Protein AF-A0A7Z6ZU66-F1 (afdb_monomer)

Structure (mmCIF, N/CA/C/O backbone):
data_AF-A0A7Z6ZU66-F1
#
_entry.id   AF-A0A7Z6ZU66-F1
#
loop_
_atom_site.group_PDB
_atom_site.id
_atom_site.type_symbol
_atom_site.label_atom_id
_atom_site.label_alt_id
_atom_site.label_comp_id
_atom_site.label_asym_id
_atom_site.label_entity_id
_atom_site.label_seq_id
_atom_site.pdbx_PDB_ins_code
_atom_site.Cartn_x
_atom_site.Cartn_y
_atom_site.Cartn_z
_atom_site.occupancy
_atom_site.B_iso_or_equiv
_atom_site.auth_seq_id
_atom_site.auth_comp_id
_atom_site.auth_asym_id
_atom_site.auth_atom_id
_atom_site.pdbx_PDB_model_num
ATOM 1 N N . MET A 1 1 ? -38.946 14.561 -74.616 1.00 43.84 1 MET A N 1
ATOM 2 C CA . MET A 1 1 ? -37.492 14.347 -74.485 1.00 43.84 1 MET A CA 1
ATOM 3 C C . MET A 1 1 ? -36.864 15.683 -74.131 1.00 43.84 1 MET A C 1
ATOM 5 O O . MET A 1 1 ? -36.693 16.500 -75.020 1.00 43.84 1 MET A O 1
ATOM 9 N N . SER A 1 2 ? -36.610 15.906 -72.841 1.00 35.09 2 SER A N 1
ATOM 10 C CA . SER A 1 2 ? -35.793 17.005 -72.314 1.00 35.09 2 SER A CA 1
ATOM 11 C C . SER A 1 2 ? -35.043 16.465 -71.104 1.00 35.09 2 SER A C 1
ATOM 13 O O . SER A 1 2 ? -35.647 15.827 -70.243 1.00 35.09 2 SER A O 1
ATOM 15 N N . ASN A 1 3 ? -33.728 16.664 -71.112 1.00 38.12 3 ASN A N 1
ATOM 16 C CA . ASN A 1 3 ? -32.820 16.364 -70.015 1.00 38.12 3 ASN A CA 1
ATOM 17 C C . ASN A 1 3 ? -32.975 17.426 -68.930 1.00 38.12 3 ASN A C 1
ATOM 19 O O . AS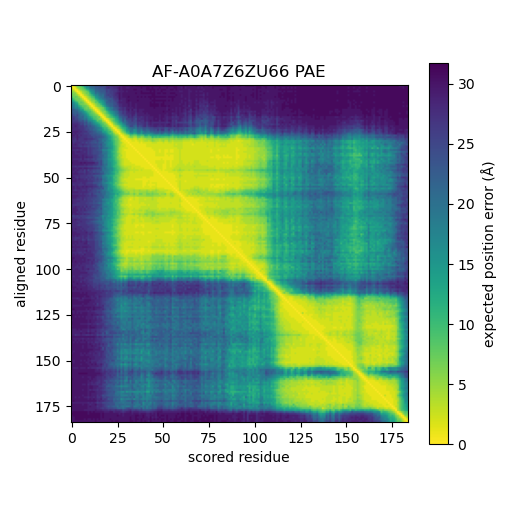N A 1 3 ? -32.735 18.589 -69.229 1.00 38.12 3 ASN A O 1
ATOM 23 N N . ASP A 1 4 ? -33.229 17.008 -67.691 1.00 38.03 4 ASP A N 1
ATOM 24 C CA . ASP A 1 4 ? -32.876 17.789 -66.507 1.00 38.03 4 ASP A CA 1
ATOM 25 C C . ASP A 1 4 ? -32.131 16.887 -65.520 1.00 38.03 4 ASP A C 1
ATOM 27 O O . ASP A 1 4 ? -32.675 15.981 -64.889 1.00 38.03 4 ASP A O 1
ATOM 31 N N . ASN A 1 5 ? -30.825 17.131 -65.461 1.00 41.34 5 ASN A N 1
ATOM 32 C CA . ASN A 1 5 ? -29.863 16.541 -64.545 1.00 41.34 5 ASN A CA 1
ATOM 33 C C . ASN A 1 5 ? -30.061 17.189 -63.164 1.00 41.34 5 ASN A C 1
ATOM 35 O O . ASN A 1 5 ? -29.555 18.285 -62.918 1.00 41.34 5 ASN A O 1
ATOM 39 N N . ILE A 1 6 ? -30.770 16.529 -62.247 1.00 44.75 6 ILE A N 1
ATOM 40 C CA . ILE A 1 6 ? -30.774 16.931 -60.835 1.00 44.75 6 ILE A CA 1
ATOM 41 C C . ILE A 1 6 ? -29.669 16.149 -60.127 1.00 44.75 6 ILE A C 1
ATOM 43 O O . ILE A 1 6 ? -29.807 14.986 -59.761 1.00 44.75 6 ILE A O 1
ATOM 47 N N . ASN A 1 7 ? -28.540 16.832 -59.973 1.00 37.53 7 ASN A N 1
ATOM 48 C CA . ASN A 1 7 ? -27.387 16.431 -59.186 1.00 37.53 7 ASN A CA 1
ATOM 49 C C . ASN A 1 7 ? -27.755 16.421 -57.690 1.00 37.53 7 ASN A C 1
ATOM 51 O O . ASN A 1 7 ? -27.618 17.432 -56.998 1.00 37.53 7 ASN A O 1
ATOM 55 N N . THR A 1 8 ? -28.250 15.296 -57.175 1.00 38.72 8 THR A N 1
ATOM 56 C CA . THR A 1 8 ? -28.386 15.084 -55.728 1.00 38.72 8 THR A CA 1
ATOM 57 C C . THR A 1 8 ? -27.009 14.872 -55.110 1.00 38.72 8 THR A C 1
ATOM 59 O O . THR A 1 8 ? -26.472 13.765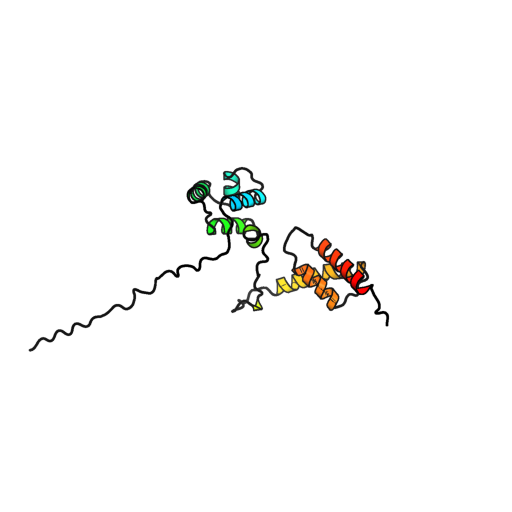 -55.098 1.00 38.72 8 THR A O 1
ATOM 62 N N . LYS A 1 9 ? -26.448 15.958 -54.568 1.00 38.59 9 LYS A N 1
ATOM 63 C CA . LYS A 1 9 ? -25.387 15.938 -53.557 1.00 38.59 9 LYS A CA 1
ATOM 64 C C . LYS A 1 9 ? -25.799 15.011 -52.407 1.00 38.59 9 LYS A C 1
ATOM 66 O O . LYS A 1 9 ? -26.601 15.391 -51.558 1.00 38.59 9 LYS A O 1
ATOM 71 N N . ILE A 1 10 ? -25.221 13.817 -52.351 1.00 39.75 10 ILE A N 1
ATOM 72 C CA . ILE A 1 10 ? -25.149 13.044 -51.111 1.00 39.75 10 ILE A CA 1
ATOM 73 C C . ILE A 1 10 ? -23.933 13.593 -50.364 1.00 39.75 10 ILE A C 1
ATOM 75 O O . ILE A 1 10 ? -22.807 13.141 -50.557 1.00 39.75 10 ILE A O 1
ATOM 79 N N . GLU A 1 11 ? -24.143 14.647 -49.575 1.00 38.22 11 GLU A N 1
ATOM 80 C CA . GLU A 1 11 ? -23.146 15.095 -48.605 1.00 38.22 11 GLU A CA 1
ATOM 81 C C . GLU A 1 11 ? -23.098 14.059 -47.477 1.00 38.22 11 GLU A C 1
ATOM 83 O O . GLU A 1 11 ? -23.974 13.975 -46.620 1.00 38.22 11 GLU A O 1
ATOM 88 N N . SER A 1 12 ? -22.074 13.210 -47.538 1.00 39.94 12 SER A N 1
ATOM 89 C CA . SER A 1 12 ? -21.689 12.252 -46.509 1.00 39.94 12 SER A CA 1
ATOM 90 C C . SER A 1 12 ? -21.403 12.979 -45.190 1.00 39.94 12 SER A C 1
ATOM 92 O O . SER A 1 12 ? -20.330 13.554 -45.000 1.00 39.94 12 SER A O 1
ATOM 94 N N . PHE A 1 13 ? -22.368 12.935 -44.276 1.00 42.88 13 PHE A N 1
ATOM 95 C CA . PHE A 1 13 ? -22.343 13.572 -42.956 1.00 42.88 13 PHE A CA 1
ATOM 96 C C . PHE A 1 13 ? -21.554 12.789 -41.885 1.00 42.88 13 PHE A C 1
ATOM 98 O O . PHE A 1 13 ? -21.824 12.940 -40.699 1.00 42.88 13 PHE A O 1
ATOM 105 N N . ASP A 1 14 ? -20.552 11.985 -42.261 1.00 44.62 14 ASP A N 1
ATOM 106 C CA . ASP A 1 14 ? -19.924 11.014 -41.342 1.00 44.62 14 ASP A CA 1
ATOM 107 C C . ASP A 1 14 ? -18.385 11.039 -41.311 1.00 44.62 14 ASP A C 1
ATOM 109 O O . ASP A 1 14 ? -17.730 10.003 -41.246 1.00 44.62 14 ASP A O 1
ATOM 113 N N . VAL A 1 15 ? -17.763 12.226 -41.309 1.00 48.34 15 VAL A N 1
ATOM 114 C CA . VAL A 1 15 ? -16.289 12.327 -41.138 1.00 48.34 15 VAL A CA 1
ATOM 115 C C . VAL A 1 15 ? -15.850 13.207 -39.955 1.00 48.34 15 VAL A C 1
ATOM 117 O O . VAL A 1 15 ? -14.666 13.283 -39.639 1.00 48.34 15 VAL A O 1
ATOM 120 N N . ILE A 1 16 ? -16.767 13.808 -39.186 1.00 47.75 16 ILE A N 1
ATOM 121 C CA . ILE A 1 16 ? -16.400 14.732 -38.086 1.00 47.75 16 ILE A CA 1
ATOM 122 C C . ILE A 1 16 ? -16.751 14.170 -36.697 1.00 47.75 16 ILE A C 1
ATOM 124 O O . ILE A 1 16 ? -17.314 14.869 -35.858 1.00 47.75 16 ILE A O 1
ATOM 128 N N . ARG A 1 17 ? -16.430 12.899 -36.419 1.00 44.50 17 ARG A N 1
ATOM 129 C CA . ARG A 1 17 ? -16.607 12.321 -35.065 1.00 44.50 17 ARG A CA 1
ATOM 130 C C . ARG A 1 17 ? -15.389 11.640 -34.440 1.00 44.50 17 ARG A C 1
ATOM 132 O O . ARG A 1 17 ? -15.509 11.115 -33.345 1.00 44.50 17 ARG A O 1
ATOM 139 N N . ASN A 1 18 ? -14.201 11.760 -35.034 1.00 45.50 18 ASN A N 1
ATOM 140 C CA . ASN A 1 18 ? -12.942 11.368 -34.383 1.00 45.50 18 ASN A CA 1
ATOM 141 C C . ASN A 1 18 ? -12.009 12.569 -34.179 1.00 45.50 18 ASN A C 1
ATOM 143 O O . ASN A 1 18 ? -10.848 12.558 -34.579 1.00 45.50 18 ASN A O 1
ATOM 147 N N . LYS A 1 19 ? -12.508 13.627 -33.530 1.00 42.22 19 LYS A N 1
ATOM 148 C CA . LYS A 1 19 ? -11.602 14.533 -32.818 1.00 42.22 19 LYS A CA 1
ATOM 149 C C . LYS A 1 19 ? -11.323 13.886 -31.472 1.00 42.22 19 LYS A C 1
ATOM 151 O O . LYS A 1 19 ? -12.210 13.815 -30.628 1.00 42.22 19 LYS A O 1
ATOM 156 N N . SER A 1 20 ? -10.102 13.385 -31.303 1.00 47.19 20 SER A N 1
ATOM 157 C CA . SER A 1 20 ? -9.583 13.025 -29.991 1.00 47.19 20 SER A CA 1
ATOM 158 C C . SER A 1 20 ? -9.860 14.193 -29.051 1.00 47.19 20 SER A C 1
ATOM 160 O O . SER A 1 20 ? -9.459 15.327 -29.320 1.00 47.19 20 SER A O 1
ATOM 162 N N . HIS A 1 21 ? -10.602 13.935 -27.974 1.00 47.75 21 HIS A N 1
ATOM 163 C CA . HIS A 1 21 ? -10.707 14.890 -26.886 1.00 47.75 21 HIS A CA 1
ATOM 164 C C . HIS A 1 21 ? -9.274 15.209 -26.469 1.00 47.75 21 HIS A C 1
ATOM 166 O O . HIS A 1 21 ? -8.556 14.334 -25.984 1.00 47.75 21 HIS A O 1
ATOM 172 N N . THR A 1 22 ? -8.826 16.435 -26.741 1.00 44.81 22 THR A N 1
ATOM 173 C CA . THR A 1 22 ? -7.582 16.971 -26.199 1.00 44.81 22 THR A CA 1
ATOM 174 C C . THR A 1 22 ? -7.693 16.821 -24.696 1.00 44.81 22 THR A C 1
ATOM 176 O O . THR A 1 22 ? -8.468 17.537 -24.062 1.00 44.81 22 THR A O 1
ATOM 179 N N . GLY A 1 23 ? -7.008 15.802 -24.173 1.00 42.44 23 GLY A N 1
ATOM 180 C CA . GLY A 1 23 ? -7.095 15.404 -22.783 1.00 42.44 23 GLY A CA 1
ATOM 181 C C . GLY A 1 23 ? -6.886 16.626 -21.912 1.00 42.44 23 GLY A C 1
ATOM 182 O O . GLY A 1 23 ? -5.912 17.364 -22.085 1.00 42.44 23 GLY A O 1
ATOM 183 N N . MET A 1 24 ? -7.831 16.853 -21.005 1.00 42.12 24 MET A N 1
ATOM 184 C CA . MET A 1 24 ? -7.651 17.773 -19.896 1.00 42.12 24 MET A CA 1
ATOM 185 C C . MET A 1 24 ? -6.287 17.434 -19.290 1.00 42.12 24 MET A C 1
ATOM 187 O O . MET A 1 24 ? -6.078 16.299 -18.858 1.00 42.12 24 MET A O 1
ATOM 191 N N . LYS A 1 25 ? -5.318 18.357 -19.366 1.00 43.03 25 LYS A N 1
ATOM 192 C CA . LYS A 1 25 ? -4.000 18.147 -18.761 1.00 43.03 25 LYS A CA 1
ATOM 193 C C . LYS A 1 25 ? -4.243 17.998 -17.267 1.00 43.03 25 LYS A C 1
ATOM 195 O O . LYS A 1 25 ? -4.485 18.987 -16.579 1.00 43.03 25 LYS A O 1
ATOM 200 N N . SER A 1 26 ? -4.264 16.757 -16.797 1.00 50.84 26 SER A N 1
ATOM 201 C CA . SER A 1 26 ? -4.293 16.456 -15.377 1.00 50.84 26 SER A CA 1
ATOM 202 C C . SER A 1 26 ? -3.122 17.201 -14.738 1.00 50.84 26 SER A C 1
ATOM 204 O O . SER A 1 26 ? -1.980 17.012 -15.149 1.00 50.84 26 SER A O 1
ATOM 206 N N . LYS A 1 27 ? -3.404 18.083 -13.774 1.00 56.81 27 LYS A N 1
ATOM 207 C CA . LYS A 1 27 ? -2.383 18.747 -12.944 1.00 56.81 27 LYS A CA 1
ATOM 208 C C . LYS A 1 27 ? -1.773 17.797 -11.905 1.00 56.81 27 LYS A C 1
ATOM 210 O O . LYS A 1 27 ? -1.038 18.247 -11.035 1.00 56.81 27 LYS A O 1
ATOM 215 N N . VAL A 1 28 ? -2.106 16.508 -11.952 1.00 66.31 28 VAL A N 1
ATOM 216 C CA . VAL A 1 28 ? -1.493 15.516 -11.074 1.00 66.31 28 VAL A CA 1
ATOM 217 C C . VAL A 1 28 ? -0.062 15.300 -11.553 1.00 66.31 28 VAL A C 1
ATOM 219 O O . VAL A 1 28 ? 0.162 14.730 -12.621 1.00 66.31 28 VAL A O 1
ATOM 222 N N . GLU A 1 29 ? 0.894 15.793 -10.772 1.00 76.38 29 GLU A N 1
ATOM 223 C CA . GLU A 1 29 ? 2.314 15.513 -10.963 1.00 76.38 29 GLU A CA 1
ATOM 224 C C . GLU A 1 29 ? 2.552 14.027 -10.693 1.00 76.38 29 GLU A C 1
ATOM 226 O O . GLU A 1 29 ? 2.551 13.565 -9.553 1.00 76.38 29 GLU A O 1
ATOM 231 N N . LEU A 1 30 ? 2.680 13.257 -11.771 1.00 83.88 30 LEU A N 1
ATOM 232 C CA . LEU A 1 30 ? 3.088 11.863 -11.690 1.00 83.88 30 LEU A CA 1
ATOM 233 C C . LEU A 1 30 ? 4.608 11.788 -11.484 1.00 83.88 30 LEU A C 1
ATOM 235 O O . LEU A 1 30 ? 5.327 12.652 -11.990 1.00 83.88 30 LEU A O 1
ATOM 239 N N . PRO A 1 31 ? 5.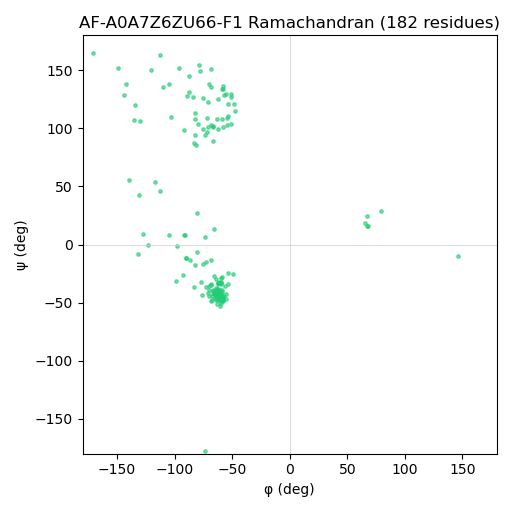110 10.750 -10.788 1.00 88.75 31 PRO A N 1
ATOM 240 C CA . PRO A 1 31 ? 6.540 10.540 -10.636 1.00 88.75 31 PRO A CA 1
ATOM 241 C C . PRO A 1 31 ? 7.201 10.410 -12.009 1.00 88.75 31 PRO A C 1
ATOM 243 O O . PRO A 1 31 ? 6.691 9.722 -12.906 1.00 88.75 31 PRO A O 1
ATOM 246 N N . ASP A 1 32 ? 8.345 11.069 -12.153 1.00 90.62 32 ASP A N 1
ATOM 247 C CA . ASP A 1 32 ? 9.181 10.960 -13.338 1.00 90.62 32 ASP A CA 1
ATOM 248 C C . ASP A 1 32 ? 9.918 9.608 -13.379 1.00 90.62 32 ASP A C 1
ATOM 250 O O . ASP A 1 32 ? 9.724 8.721 -12.541 1.00 90.62 32 ASP A O 1
ATOM 254 N N . LEU A 1 33 ? 10.752 9.413 -14.403 1.00 92.31 33 LEU A N 1
ATOM 255 C CA . LEU A 1 33 ? 11.504 8.171 -14.564 1.00 92.31 33 LEU A CA 1
ATOM 256 C C . LEU A 1 33 ? 12.446 7.892 -13.387 1.00 92.31 33 LEU A C 1
ATOM 258 O O . LEU A 1 33 ? 12.606 6.729 -13.013 1.00 92.31 33 LEU A O 1
ATOM 262 N N . GLU A 1 34 ? 13.103 8.917 -12.851 1.00 92.44 34 GLU A N 1
ATOM 263 C CA . GLU A 1 34 ? 14.075 8.748 -11.776 1.00 92.44 34 GLU A CA 1
ATOM 264 C C . GLU A 1 34 ? 13.370 8.310 -10.497 1.00 92.44 34 GLU A C 1
ATOM 266 O O . GLU A 1 34 ? 13.727 7.276 -9.926 1.00 92.44 34 GLU A O 1
ATOM 271 N N . GLU A 1 35 ? 12.294 9.006 -10.138 1.00 92.75 35 GLU A N 1
ATOM 272 C CA . GLU A 1 35 ? 11.473 8.698 -8.974 1.00 92.75 35 GLU A CA 1
ATOM 273 C C . GLU A 1 35 ? 10.815 7.317 -9.098 1.00 92.75 35 GLU A C 1
ATOM 275 O O . GLU A 1 35 ? 10.842 6.517 -8.159 1.00 92.75 35 GLU A O 1
ATOM 280 N N . CYS A 1 36 ? 10.291 6.972 -10.281 1.00 94.69 36 CYS A N 1
ATOM 281 C CA . CYS A 1 36 ? 9.755 5.634 -10.533 1.00 94.69 36 CYS A CA 1
ATOM 282 C C . CYS A 1 36 ? 10.820 4.557 -10.304 1.00 94.69 36 CYS A C 1
ATOM 284 O O . CYS A 1 36 ? 10.565 3.564 -9.624 1.00 94.69 36 CYS A O 1
ATOM 286 N N . MET A 1 37 ? 12.024 4.732 -10.853 1.00 94.75 37 MET A N 1
ATOM 287 C CA . MET A 1 37 ? 13.093 3.745 -10.700 1.00 94.75 37 MET A CA 1
ATOM 288 C C . MET A 1 37 ? 13.618 3.671 -9.269 1.00 94.75 37 MET A C 1
ATOM 290 O O . MET A 1 37 ? 13.965 2.579 -8.820 1.00 94.75 37 MET A O 1
ATOM 294 N N . TYR A 1 38 ? 13.669 4.793 -8.553 1.00 94.88 38 TYR A N 1
ATOM 295 C CA . TYR A 1 38 ? 14.015 4.824 -7.138 1.00 94.88 38 TYR A CA 1
ATOM 296 C C . TYR A 1 38 ? 13.022 3.993 -6.315 1.00 94.88 38 TYR A C 1
ATOM 298 O O . TYR A 1 38 ? 13.429 3.044 -5.641 1.00 94.88 38 TYR A O 1
ATOM 306 N N . ARG A 1 39 ? 11.717 4.259 -6.455 1.00 94.94 39 ARG A N 1
ATOM 307 C CA . ARG A 1 39 ? 10.655 3.503 -5.766 1.00 94.94 39 ARG A CA 1
ATOM 308 C C . ARG A 1 39 ? 10.681 2.019 -6.124 1.00 94.94 39 ARG A C 1
ATOM 310 O O . ARG A 1 39 ? 10.571 1.172 -5.243 1.00 94.94 39 ARG A O 1
ATOM 317 N N . LEU A 1 40 ? 10.883 1.686 -7.399 1.00 95.44 40 LEU A N 1
ATOM 318 C CA . LEU A 1 40 ? 10.978 0.294 -7.843 1.00 95.44 40 LEU A CA 1
ATOM 319 C C . LEU A 1 40 ? 12.161 -0.448 -7.210 1.00 95.44 40 LEU A C 1
ATOM 321 O O . LEU A 1 40 ? 12.001 -1.606 -6.842 1.00 95.44 40 LEU A O 1
ATOM 325 N N . ARG A 1 41 ? 13.320 0.202 -7.040 1.00 96.00 41 ARG A N 1
ATOM 326 C CA . ARG A 1 41 ? 14.474 -0.399 -6.346 1.00 96.00 41 ARG A CA 1
ATOM 327 C C . ARG A 1 41 ? 14.179 -0.683 -4.878 1.00 96.00 41 ARG A C 1
ATOM 329 O O . ARG A 1 41 ? 14.586 -1.729 -4.383 1.00 96.00 41 ARG A O 1
ATOM 336 N N . LEU A 1 42 ? 13.478 0.230 -4.200 1.00 94.44 42 LEU A N 1
ATOM 337 C CA . LEU A 1 42 ? 13.062 0.030 -2.809 1.00 94.44 42 LEU A CA 1
ATOM 338 C C . LEU A 1 42 ? 12.126 -1.173 -2.677 1.00 94.44 42 LEU A C 1
ATOM 340 O O . LEU A 1 42 ? 12.311 -1.996 -1.789 1.00 94.44 42 LEU A O 1
ATOM 344 N N . LEU A 1 43 ? 11.154 -1.290 -3.584 1.00 94.75 43 LEU A N 1
ATOM 345 C CA . LEU A 1 43 ? 10.175 -2.376 -3.568 1.00 94.75 43 LEU A CA 1
ATOM 346 C C . LEU A 1 43 ? 10.779 -3.729 -3.943 1.00 94.75 43 LEU A C 1
ATOM 348 O O . LEU A 1 43 ? 10.452 -4.739 -3.328 1.00 94.75 43 LEU A O 1
ATOM 352 N N . SER A 1 44 ? 11.650 -3.758 -4.950 1.00 94.38 44 SER A N 1
ATOM 353 C CA . SER A 1 44 ? 12.248 -5.005 -5.423 1.00 94.38 44 SER A CA 1
ATOM 354 C C . SER A 1 44 ? 13.444 -5.455 -4.581 1.00 94.38 44 SER A C 1
ATOM 356 O O . SER A 1 44 ? 13.877 -6.593 -4.720 1.00 94.38 44 SER A O 1
ATOM 358 N N . GLY A 1 45 ? 14.036 -4.562 -3.778 1.00 95.19 45 GLY A N 1
ATOM 359 C CA . GLY A 1 45 ? 15.302 -4.804 -3.075 1.00 95.19 45 GLY A CA 1
ATOM 360 C C . GLY A 1 45 ? 16.516 -4.931 -4.006 1.00 95.19 45 GLY A C 1
ATOM 361 O O . GLY A 1 45 ? 17.562 -5.427 -3.598 1.00 95.19 45 GLY A O 1
ATOM 362 N N . GLU A 1 46 ? 16.398 -4.502 -5.268 1.00 95.62 46 GLU A N 1
ATOM 363 C CA . GLU A 1 46 ? 17.435 -4.698 -6.287 1.00 95.62 46 GLU A CA 1
ATOM 364 C C . GLU A 1 46 ? 18.189 -3.402 -6.573 1.00 95.62 46 GLU A C 1
ATOM 366 O O . GLU A 1 46 ? 17.602 -2.340 -6.772 1.00 95.62 46 GLU A O 1
ATOM 371 N N . HIS A 1 47 ? 19.510 -3.494 -6.708 1.00 91.81 47 HIS A N 1
ATOM 372 C CA . HIS A 1 47 ? 20.344 -2.340 -7.060 1.00 91.81 47 HIS A CA 1
ATOM 373 C C . HIS A 1 47 ? 20.585 -2.213 -8.569 1.00 91.81 47 HIS A C 1
ATOM 375 O O . HIS A 1 47 ? 20.822 -1.116 -9.086 1.00 91.81 47 HIS A O 1
ATOM 381 N N . LYS A 1 48 ? 20.533 -3.334 -9.301 1.00 94.31 48 LYS A N 1
ATOM 382 C CA . LYS A 1 48 ? 20.789 -3.369 -10.745 1.00 94.31 48 LYS A CA 1
ATOM 383 C C . LYS A 1 48 ? 19.497 -3.136 -11.516 1.00 94.31 48 LYS A C 1
ATOM 385 O O . LYS A 1 48 ? 18.532 -3.873 -11.353 1.00 94.31 48 LYS A O 1
ATOM 390 N N . ILE A 1 49 ? 19.511 -2.176 -12.443 1.00 92.44 49 ILE A N 1
ATOM 391 C CA . ILE A 1 49 ? 18.337 -1.835 -13.267 1.00 92.44 49 ILE A CA 1
ATOM 392 C C . ILE A 1 49 ? 17.795 -3.058 -14.011 1.00 92.44 49 ILE A C 1
ATOM 394 O O . ILE A 1 49 ? 16.591 -3.271 -14.044 1.00 92.44 49 ILE A O 1
ATOM 398 N N . SER A 1 50 ? 18.664 -3.896 -14.578 1.00 92.69 50 SER A N 1
ATOM 399 C CA . SER A 1 50 ? 18.240 -5.113 -15.280 1.00 92.69 50 SER A CA 1
ATOM 400 C C . SER A 1 50 ? 17.469 -6.084 -14.382 1.00 92.69 50 SER A C 1
ATOM 402 O O . SER A 1 50 ? 16.564 -6.761 -14.865 1.00 92.69 50 SER A O 1
ATOM 404 N N . HIS A 1 51 ? 17.804 -6.143 -13.093 1.00 94.81 51 HIS A N 1
ATOM 405 C CA . HIS A 1 51 ? 17.100 -6.970 -12.120 1.00 94.81 51 HIS A CA 1
ATOM 406 C C . HIS A 1 51 ? 15.770 -6.336 -11.720 1.00 94.81 51 HIS A C 1
ATOM 408 O O . HIS A 1 51 ? 14.761 -7.029 -11.740 1.00 94.81 51 HIS A O 1
ATOM 414 N N . VAL A 1 52 ? 15.740 -5.019 -11.479 1.00 95.31 52 VAL A N 1
ATOM 415 C CA . VAL A 1 52 ? 14.496 -4.267 -11.229 1.00 95.31 52 VAL A CA 1
ATOM 416 C C . VAL A 1 52 ? 13.499 -4.472 -12.372 1.00 95.31 52 VAL A C 1
ATOM 418 O O . VAL A 1 52 ? 12.340 -4.798 -12.142 1.00 95.31 52 VAL A O 1
ATOM 421 N N . MET A 1 53 ? 13.959 -4.349 -13.620 1.00 94.56 53 MET A N 1
ATOM 422 C CA . MET A 1 53 ? 13.120 -4.564 -14.802 1.00 94.56 53 MET A CA 1
ATOM 423 C C . MET A 1 53 ? 12.627 -6.012 -14.887 1.00 94.56 53 MET A C 1
ATOM 425 O O . MET A 1 53 ? 11.455 -6.244 -15.164 1.00 94.56 53 MET A O 1
ATOM 429 N N . ARG A 1 54 ? 13.484 -6.997 -14.589 1.00 94.19 54 ARG A N 1
ATOM 430 C CA . ARG A 1 54 ? 13.083 -8.411 -14.550 1.00 94.19 54 ARG A CA 1
ATOM 431 C C . ARG A 1 54 ? 12.040 -8.682 -13.466 1.00 94.19 54 ARG A C 1
ATOM 433 O O . ARG A 1 54 ? 11.070 -9.374 -13.750 1.00 94.19 54 ARG A O 1
ATOM 440 N N . TRP A 1 55 ? 12.226 -8.132 -12.270 1.00 95.19 55 TRP A N 1
ATOM 441 C CA . TRP A 1 55 ? 11.284 -8.228 -11.153 1.00 95.19 55 TRP A CA 1
ATOM 442 C C . TRP A 1 55 ? 9.928 -7.598 -11.500 1.00 95.19 55 TRP A C 1
ATOM 444 O O . TRP A 1 55 ? 8.878 -8.194 -11.272 1.00 95.19 55 TRP A O 1
ATOM 454 N N . LEU A 1 56 ? 9.948 -6.443 -12.170 1.00 94.38 56 LEU A N 1
ATOM 455 C CA . LEU A 1 56 ? 8.745 -5.798 -12.701 1.00 94.38 56 LEU A CA 1
ATOM 456 C C . LEU A 1 56 ? 8.115 -6.594 -13.866 1.00 94.38 56 LEU A C 1
ATOM 458 O O . LEU A 1 56 ? 6.976 -6.348 -14.255 1.00 94.38 56 LEU A O 1
ATOM 462 N N . GLY A 1 57 ? 8.835 -7.572 -14.423 1.00 92.56 57 GLY A N 1
ATOM 463 C CA . GLY A 1 57 ? 8.372 -8.418 -15.517 1.00 92.56 57 GLY A CA 1
ATOM 464 C C . GLY A 1 57 ? 8.456 -7.756 -16.890 1.00 92.56 57 GLY A C 1
ATOM 465 O O . GLY A 1 57 ? 7.659 -8.078 -17.769 1.00 92.56 57 GLY A O 1
ATOM 466 N N . VAL A 1 58 ? 9.406 -6.837 -17.073 1.00 89.81 58 VAL A N 1
ATOM 467 C CA . VAL A 1 58 ? 9.634 -6.089 -18.313 1.00 89.81 58 VAL A CA 1
ATOM 468 C C . VAL A 1 58 ? 11.039 -6.326 -18.860 1.00 89.81 58 VAL A C 1
ATOM 470 O O . VAL A 1 58 ? 11.999 -6.579 -18.130 1.00 89.81 58 VAL A O 1
ATOM 473 N N . SER A 1 59 ? 11.184 -6.246 -20.182 1.00 85.75 59 SER A N 1
ATOM 474 C CA . SER A 1 59 ? 12.481 -6.455 -20.825 1.00 85.75 59 SER A CA 1
ATOM 475 C C . SER A 1 59 ? 13.464 -5.323 -20.501 1.00 85.75 59 SER A C 1
ATOM 477 O O . SER A 1 59 ? 13.088 -4.156 -20.368 1.00 85.75 59 SER A O 1
ATOM 479 N N . ALA A 1 60 ? 14.763 -5.631 -20.484 1.00 76.50 60 ALA A N 1
ATOM 480 C CA . ALA A 1 60 ? 15.805 -4.612 -20.324 1.00 76.50 60 ALA A CA 1
ATOM 481 C C . ALA A 1 60 ? 15.780 -3.551 -21.448 1.00 76.50 60 ALA A C 1
ATOM 483 O O . ALA A 1 60 ? 16.108 -2.388 -21.217 1.00 76.50 60 ALA A O 1
ATOM 484 N N . THR A 1 61 ? 15.327 -3.921 -22.653 1.00 85.19 61 THR A N 1
ATOM 485 C CA . THR A 1 61 ? 15.155 -2.990 -23.781 1.00 85.19 61 THR A CA 1
ATOM 486 C C . THR A 1 61 ? 14.068 -1.943 -23.522 1.00 85.19 61 THR A C 1
ATOM 488 O O . THR A 1 61 ? 14.161 -0.821 -24.020 1.00 85.19 61 THR A O 1
ATOM 491 N N . THR A 1 62 ? 13.074 -2.261 -22.688 1.00 88.44 62 THR A N 1
ATOM 492 C CA . THR A 1 62 ? 12.017 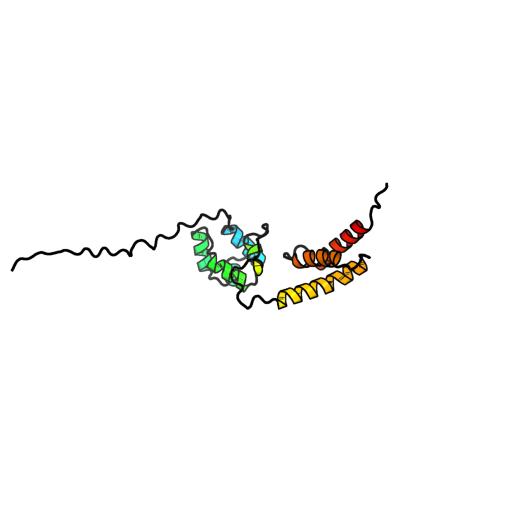-1.323 -22.285 1.00 88.44 62 THR A CA 1
ATOM 493 C C . THR A 1 62 ? 12.592 -0.153 -21.487 1.00 88.44 62 THR A C 1
ATOM 495 O O . THR A 1 62 ? 12.238 0.995 -21.748 1.00 88.44 62 THR A O 1
ATOM 498 N N . TYR A 1 63 ? 13.560 -0.410 -20.601 1.00 91.00 63 TYR A N 1
ATOM 499 C CA . TYR A 1 63 ? 14.221 0.651 -19.837 1.00 91.00 63 TYR A CA 1
ATOM 500 C C . TYR A 1 63 ? 14.984 1.629 -20.733 1.00 91.00 63 TYR A C 1
ATOM 502 O O . TYR A 1 63 ? 14.882 2.841 -20.553 1.00 91.00 63 TYR A O 1
ATOM 510 N N . ALA A 1 64 ? 15.719 1.123 -21.729 1.00 90.06 64 ALA A N 1
ATOM 511 C CA . ALA A 1 64 ? 16.435 1.978 -22.675 1.00 90.06 64 ALA A CA 1
ATOM 512 C C . ALA A 1 64 ? 15.472 2.924 -23.416 1.00 90.06 64 ALA A C 1
ATOM 514 O O . ALA A 1 64 ? 15.769 4.107 -23.595 1.00 90.06 64 ALA A O 1
ATOM 515 N N . ASN A 1 65 ? 14.285 2.426 -23.777 1.00 91.44 65 ASN A N 1
ATOM 516 C CA . ASN A 1 65 ? 13.230 3.235 -24.379 1.00 91.44 65 ASN A CA 1
ATOM 517 C C . ASN A 1 65 ? 12.670 4.293 -23.420 1.00 91.44 65 ASN A C 1
ATOM 519 O O . ASN A 1 65 ? 12.475 5.431 -23.847 1.00 91.44 65 ASN A O 1
ATOM 523 N N . TRP A 1 66 ? 12.437 3.948 -22.150 1.00 93.50 66 TRP A N 1
ATOM 524 C CA . TRP A 1 66 ? 11.981 4.904 -21.134 1.00 93.50 66 TRP A CA 1
ATOM 525 C C . TRP A 1 66 ? 13.010 6.006 -20.904 1.00 93.50 66 TRP A C 1
ATOM 527 O O . TRP A 1 66 ? 12.682 7.187 -20.987 1.00 93.50 66 TRP A O 1
ATOM 537 N N . LYS A 1 67 ? 14.281 5.627 -20.732 1.00 92.38 67 LYS A N 1
ATOM 538 C CA . LYS A 1 67 ? 15.396 6.561 -20.552 1.00 92.38 67 LYS A CA 1
ATOM 539 C C . LYS A 1 67 ? 15.535 7.521 -21.728 1.00 92.38 67 LYS A C 1
ATOM 541 O O . LYS A 1 67 ? 15.651 8.721 -21.519 1.00 92.38 67 LYS A O 1
ATOM 546 N N . ARG A 1 68 ? 15.465 7.015 -22.963 1.00 91.31 68 ARG A N 1
ATOM 547 C CA . ARG A 1 68 ? 15.538 7.847 -24.175 1.00 91.31 68 ARG A CA 1
ATOM 548 C C . ARG A 1 68 ? 14.385 8.852 -24.273 1.00 91.31 68 ARG A C 1
ATOM 550 O O . ARG A 1 68 ? 14.567 9.923 -24.838 1.00 91.31 68 ARG A O 1
ATOM 557 N N . ARG A 1 69 ? 13.194 8.494 -23.786 1.00 88.19 69 ARG A N 1
ATOM 558 C CA . ARG A 1 69 ? 11.996 9.351 -23.825 1.00 88.19 69 ARG A CA 1
ATOM 559 C C . ARG A 1 69 ? 11.850 10.249 -22.593 1.00 88.19 69 ARG A C 1
ATOM 561 O O . ARG A 1 69 ? 10.990 11.120 -22.611 1.00 88.19 69 ARG A O 1
ATOM 568 N N . GLY A 1 70 ? 12.636 10.014 -21.541 1.00 86.94 70 GLY A N 1
ATOM 569 C CA . GLY A 1 70 ? 12.506 10.701 -20.255 1.00 86.94 70 GLY A CA 1
ATOM 570 C C . GLY A 1 70 ? 11.193 10.407 -19.522 1.00 86.94 70 GLY A C 1
ATOM 571 O O . GLY A 1 70 ? 10.796 11.186 -18.668 1.00 86.94 70 GLY A O 1
ATOM 572 N N . ASN A 1 71 ? 10.490 9.323 -19.870 1.00 87.88 71 ASN A N 1
ATOM 573 C CA . ASN A 1 71 ? 9.193 8.986 -19.282 1.00 87.88 71 ASN A CA 1
ATOM 574 C C . ASN A 1 71 ? 8.977 7.465 -19.242 1.00 87.88 71 ASN A C 1
ATOM 576 O O . ASN A 1 71 ? 9.486 6.725 -20.090 1.00 87.88 71 ASN A O 1
ATOM 580 N N . VAL A 1 72 ? 8.193 7.013 -18.268 1.00 89.56 72 VAL A N 1
ATOM 581 C CA . VAL A 1 72 ? 7.786 5.627 -18.058 1.00 89.56 72 VAL A CA 1
ATOM 582 C C . VAL A 1 72 ? 6.519 5.319 -18.855 1.00 89.56 72 VAL A C 1
ATOM 584 O O . VAL A 1 72 ? 5.629 6.151 -19.012 1.00 89.56 72 VAL A O 1
ATOM 587 N N . ASN A 1 73 ? 6.410 4.089 -19.357 1.00 90.75 73 ASN A N 1
ATOM 588 C CA . ASN A 1 73 ? 5.126 3.583 -19.832 1.00 90.75 73 ASN A CA 1
ATOM 589 C C . ASN A 1 73 ? 4.292 3.122 -18.627 1.00 90.75 73 ASN A C 1
ATOM 591 O O . ASN A 1 73 ? 4.541 2.042 -18.085 1.00 90.75 73 ASN A O 1
ATOM 595 N N . TYR A 1 74 ? 3.306 3.928 -18.228 1.00 90.62 74 TYR A N 1
ATOM 596 C CA . TYR A 1 74 ? 2.465 3.628 -17.069 1.00 90.62 74 TYR A CA 1
ATOM 597 C C . TYR A 1 74 ? 1.673 2.327 -17.206 1.00 90.62 74 TYR A C 1
ATOM 599 O O . TYR A 1 74 ? 1.505 1.653 -16.201 1.00 90.62 74 TYR A O 1
ATOM 607 N N . SER A 1 75 ? 1.253 1.915 -18.407 1.00 90.38 75 SER A N 1
ATOM 608 C CA . SER A 1 75 ? 0.547 0.636 -18.577 1.00 90.38 75 SER A CA 1
ATOM 609 C C . SER A 1 75 ? 1.415 -0.532 -18.117 1.00 90.38 75 SER A C 1
ATOM 611 O O . SER A 1 75 ? 1.010 -1.322 -17.271 1.00 90.38 75 SER A O 1
ATOM 613 N N . THR A 1 76 ? 2.657 -0.587 -18.601 1.00 91.38 76 THR A N 1
ATOM 614 C CA . THR A 1 76 ? 3.577 -1.675 -18.254 1.00 91.38 76 THR A CA 1
ATOM 615 C C . THR A 1 76 ? 4.034 -1.60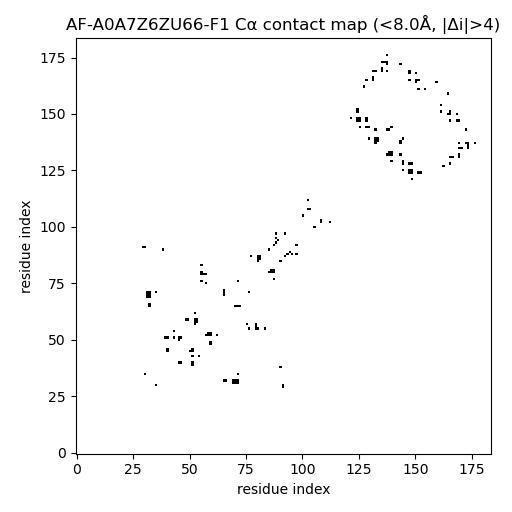3 -16.796 1.00 91.38 76 THR A C 1
ATOM 617 O O . THR A 1 76 ? 4.213 -2.631 -16.148 1.00 91.38 76 THR A O 1
ATOM 620 N N . LEU A 1 77 ? 4.214 -0.390 -16.264 1.00 94.19 77 LEU A N 1
ATOM 621 C CA . LEU A 1 77 ? 4.536 -0.183 -14.854 1.00 94.19 77 LEU A CA 1
ATOM 622 C C . LEU A 1 77 ? 3.399 -0.669 -13.944 1.00 94.19 77 LEU A C 1
ATOM 624 O O . LEU A 1 77 ? 3.648 -1.452 -13.035 1.00 94.19 77 LEU A O 1
ATOM 628 N N . VAL A 1 78 ? 2.162 -0.240 -14.204 1.00 94.56 78 VAL A N 1
ATOM 629 C CA . VAL A 1 78 ? 0.981 -0.609 -13.412 1.00 94.56 78 VAL A CA 1
ATOM 630 C C . VAL A 1 78 ? 0.756 -2.118 -13.440 1.00 94.56 78 VAL A C 1
ATOM 632 O O . VAL A 1 78 ? 0.562 -2.715 -12.386 1.00 94.56 78 VAL A O 1
ATOM 635 N N . GLU A 1 79 ? 0.855 -2.759 -14.606 1.00 94.12 79 GLU A N 1
ATOM 636 C CA . GLU A 1 79 ? 0.759 -4.221 -14.712 1.00 94.12 79 GLU A CA 1
ATOM 637 C C . GLU A 1 79 ? 1.802 -4.938 -13.844 1.00 94.12 79 GLU A C 1
ATOM 639 O O . GLU A 1 79 ? 1.479 -5.904 -13.148 1.00 94.12 79 GLU A O 1
ATOM 644 N N . GLY A 1 80 ? 3.050 -4.461 -13.860 1.00 94.31 80 GLY A N 1
ATOM 645 C CA . GLY A 1 80 ? 4.123 -5.024 -13.046 1.00 94.31 80 GLY A CA 1
ATOM 646 C C . GLY A 1 80 ? 3.911 -4.811 -11.544 1.00 94.31 80 GLY A C 1
ATOM 647 O O . GLY A 1 80 ? 4.155 -5.726 -10.758 1.00 94.31 80 GLY A O 1
ATOM 648 N N . LEU A 1 81 ? 3.413 -3.641 -11.134 1.00 95.62 81 LEU A N 1
ATOM 649 C CA . LEU A 1 81 ? 3.084 -3.345 -9.735 1.00 95.62 81 LEU A CA 1
ATOM 650 C C . LEU A 1 81 ? 1.955 -4.244 -9.224 1.00 95.62 81 LEU A C 1
ATOM 652 O O . LEU A 1 81 ? 2.100 -4.868 -8.174 1.00 95.62 81 LEU A O 1
ATOM 656 N N . LEU A 1 82 ? 0.871 -4.376 -9.995 1.00 94.19 82 LEU A N 1
ATOM 657 C CA . LEU A 1 82 ? -0.266 -5.227 -9.640 1.00 94.19 82 LEU A CA 1
ATOM 658 C C . LEU A 1 82 ? 0.135 -6.702 -9.544 1.00 94.19 82 LEU A C 1
ATOM 660 O O . LEU A 1 82 ? -0.282 -7.389 -8.615 1.00 94.19 82 LEU A O 1
ATOM 664 N N . ARG A 1 83 ? 0.997 -7.184 -10.450 1.00 92.44 83 ARG A N 1
ATOM 665 C CA . ARG A 1 83 ? 1.529 -8.556 -10.400 1.00 92.44 83 ARG A CA 1
ATOM 666 C C . ARG A 1 83 ? 2.302 -8.842 -9.112 1.00 92.44 83 ARG A C 1
ATOM 668 O O . ARG A 1 83 ? 2.267 -9.965 -8.624 1.00 92.44 83 ARG A O 1
ATOM 675 N N . ASN A 1 84 ? 2.983 -7.834 -8.575 1.00 92.31 84 ASN A N 1
ATOM 676 C CA . ASN A 1 84 ? 3.743 -7.923 -7.330 1.00 92.31 84 ASN A CA 1
ATOM 677 C C . ASN A 1 84 ? 2.917 -7.519 -6.091 1.00 92.31 84 ASN A C 1
ATOM 679 O O . ASN A 1 84 ? 3.476 -7.387 -5.007 1.00 92.31 84 ASN A O 1
ATOM 683 N N . GLY A 1 85 ? 1.601 -7.306 -6.233 1.00 89.88 85 GLY A N 1
ATOM 684 C CA . GLY A 1 85 ? 0.722 -6.938 -5.120 1.00 89.88 85 GLY A CA 1
ATOM 685 C C . GLY A 1 85 ? 1.001 -5.552 -4.532 1.00 89.88 85 GLY A C 1
ATOM 686 O O . GLY A 1 85 ? 0.695 -5.308 -3.367 1.00 89.88 85 GLY A O 1
ATOM 687 N N . ILE A 1 86 ? 1.596 -4.643 -5.308 1.00 92.94 86 ILE A N 1
ATOM 688 C CA . ILE A 1 86 ? 1.949 -3.303 -4.836 1.00 92.94 86 ILE A CA 1
ATOM 689 C C . ILE A 1 86 ? 0.774 -2.341 -5.015 1.00 92.94 86 ILE A C 1
ATOM 691 O O . ILE A 1 86 ? 0.201 -2.223 -6.099 1.00 92.94 86 ILE A O 1
ATOM 695 N N . SER A 1 87 ? 0.459 -1.602 -3.949 1.00 88.81 87 SER A N 1
ATOM 696 C CA . SER A 1 87 ? -0.538 -0.531 -3.973 1.00 88.81 87 SER A CA 1
ATOM 697 C C . SER A 1 87 ? -0.129 0.594 -4.929 1.00 88.81 87 SER A C 1
ATOM 699 O O . SER A 1 87 ? 0.948 1.183 -4.797 1.00 88.81 87 SER A O 1
ATOM 701 N N . LEU A 1 88 ? -1.016 0.921 -5.872 1.00 91.44 88 LEU A N 1
ATOM 702 C CA . LEU A 1 88 ? -0.818 2.035 -6.803 1.00 91.44 88 LEU A CA 1
ATOM 703 C C . LEU A 1 88 ? -0.890 3.385 -6.081 1.00 91.44 88 LEU A C 1
ATOM 705 O O . LEU A 1 88 ? -0.140 4.294 -6.428 1.00 91.44 88 LEU A O 1
ATOM 709 N N . ASP A 1 89 ? -1.727 3.491 -5.047 1.00 89.56 89 ASP A N 1
ATOM 710 C CA . ASP A 1 89 ? -1.843 4.688 -4.210 1.00 89.56 89 ASP A CA 1
ATOM 711 C C . ASP 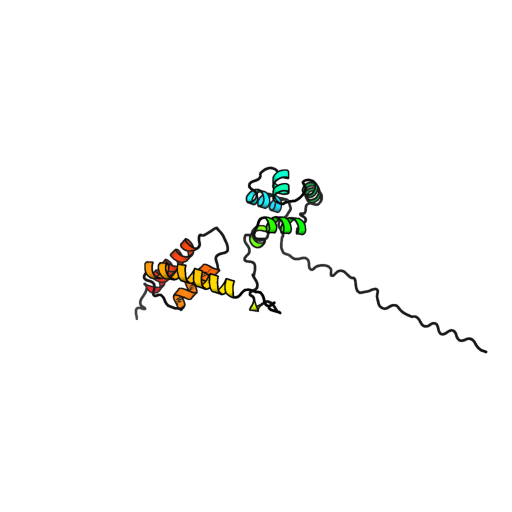A 1 89 ? -0.495 5.005 -3.567 1.00 89.56 89 ASP A C 1
ATOM 713 O O . ASP A 1 89 ? 0.004 6.122 -3.669 1.00 89.56 89 ASP A O 1
ATOM 717 N N . TRP A 1 90 ? 0.142 3.987 -2.984 1.00 88.00 90 TRP A N 1
ATOM 718 C CA . TRP A 1 90 ? 1.471 4.135 -2.405 1.00 88.00 90 TRP A CA 1
ATOM 719 C C . TRP A 1 90 ? 2.509 4.481 -3.476 1.00 88.00 90 TRP A C 1
ATOM 721 O O . TRP A 1 90 ? 3.335 5.368 -3.277 1.00 88.00 90 TRP A O 1
ATOM 731 N N . PHE A 1 91 ? 2.466 3.809 -4.632 1.00 93.31 91 PHE A N 1
ATOM 732 C CA . PHE A 1 91 ? 3.483 4.002 -5.663 1.00 93.31 91 PHE A CA 1
ATOM 733 C C . PHE A 1 91 ? 3.404 5.367 -6.342 1.00 93.31 91 PHE A C 1
ATOM 735 O O . PHE A 1 91 ? 4.448 5.933 -6.643 1.00 93.31 91 PHE A O 1
ATOM 742 N N . PHE A 1 92 ? 2.213 5.896 -6.622 1.00 91.56 92 PHE A N 1
ATOM 743 C CA . PHE A 1 92 ? 2.052 7.154 -7.359 1.00 91.56 92 PHE A CA 1
ATOM 744 C C . PHE A 1 92 ? 1.813 8.350 -6.443 1.00 91.56 92 PHE A C 1
ATOM 746 O O . PHE A 1 92 ? 2.263 9.448 -6.760 1.00 91.56 92 PHE A O 1
ATOM 753 N N . ALA A 1 93 ? 1.166 8.145 -5.297 1.00 87.44 93 ALA A N 1
ATOM 754 C CA . ALA A 1 93 ? 0.715 9.217 -4.423 1.00 87.44 93 ALA A CA 1
ATOM 755 C C . ALA A 1 93 ? 0.929 8.882 -2.927 1.00 87.44 93 ALA A C 1
ATOM 757 O O . ALA A 1 93 ? -0.013 8.969 -2.140 1.00 87.44 93 ALA A O 1
ATOM 758 N N . PRO A 1 94 ? 2.166 8.548 -2.495 1.00 81.00 94 PRO A N 1
ATOM 759 C CA . PRO A 1 94 ? 2.439 8.014 -1.152 1.00 81.00 94 PRO A CA 1
ATOM 760 C C . PRO A 1 94 ? 2.016 8.946 -0.008 1.00 81.00 94 PRO A C 1
ATOM 762 O O . PRO A 1 94 ? 1.684 8.481 1.077 1.00 81.00 94 PRO A O 1
ATOM 765 N N . ASN A 1 95 ? 2.010 10.258 -0.260 1.00 80.5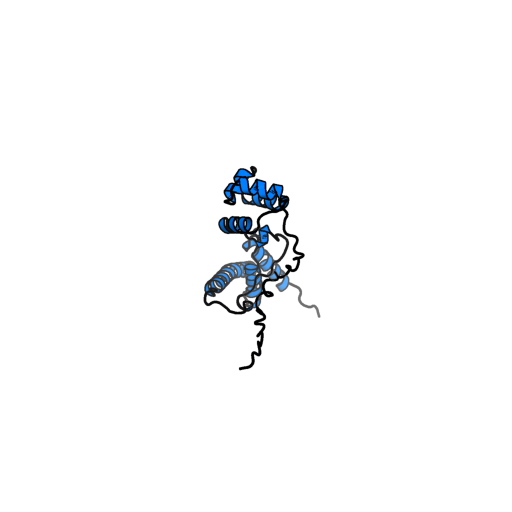0 95 ASN A N 1
ATOM 766 C CA . ASN A 1 95 ? 1.652 11.288 0.717 1.00 80.50 95 ASN A CA 1
ATOM 767 C C . ASN A 1 95 ? 0.262 11.892 0.468 1.00 80.50 95 ASN A C 1
ATOM 769 O O . ASN A 1 95 ? -0.089 12.898 1.081 1.00 80.50 95 ASN A O 1
ATOM 773 N N . GLN A 1 96 ? -0.519 11.329 -0.457 1.00 80.19 96 GLN A N 1
ATOM 774 C CA . GLN A 1 96 ? -1.864 11.809 -0.748 1.00 80.19 96 GLN A CA 1
ATOM 775 C C . GLN A 1 96 ? -2.893 10.804 -0.258 1.00 80.19 96 GLN A C 1
ATOM 777 O O . GLN A 1 96 ? -2.802 9.600 -0.493 1.00 80.19 96 GLN A O 1
ATOM 782 N N . ARG A 1 97 ? -3.937 11.319 0.388 1.00 73.38 97 ARG A N 1
ATOM 783 C CA . ARG A 1 97 ? -5.104 10.514 0.720 1.00 73.38 97 ARG A CA 1
ATOM 784 C C . ARG A 1 97 ? -6.008 10.434 -0.504 1.00 73.38 97 ARG A C 1
ATOM 786 O O . ARG A 1 97 ? -6.833 11.318 -0.723 1.00 73.38 97 ARG A O 1
ATOM 793 N N . LEU A 1 98 ? -5.848 9.377 -1.295 1.00 81.12 98 LEU A N 1
ATOM 794 C CA . LEU A 1 98 ? -6.735 9.123 -2.424 1.00 81.12 98 LEU A CA 1
ATOM 795 C C . LEU A 1 98 ? -8.129 8.706 -1.935 1.00 81.12 98 LEU A C 1
ATOM 797 O O . LEU A 1 98 ? -8.290 7.946 -0.969 1.00 81.12 98 LEU A O 1
ATOM 801 N N . HIS A 1 99 ? -9.149 9.243 -2.604 1.00 81.38 99 HIS A N 1
ATOM 802 C CA . HIS A 1 99 ? -10.532 8.846 -2.385 1.00 81.38 99 HIS A CA 1
ATOM 803 C C . HIS A 1 99 ? -10.733 7.437 -2.946 1.00 81.38 99 HIS A C 1
ATOM 805 O O . HIS A 1 99 ? -10.481 7.191 -4.123 1.00 81.38 99 HIS A O 1
ATOM 811 N N . TYR A 1 100 ? -11.177 6.526 -2.083 1.00 74.44 100 TYR A N 1
ATOM 812 C CA . TYR A 1 100 ? -11.550 5.175 -2.475 1.00 74.44 100 TYR A CA 1
ATOM 813 C C . TYR A 1 100 ? -13.079 5.109 -2.508 1.00 74.44 100 TYR A C 1
ATOM 815 O O . TYR A 1 100 ? -13.678 5.186 -1.424 1.00 74.44 100 TYR A O 1
ATOM 823 N N . PRO A 1 101 ? -13.690 5.002 -3.701 1.00 73.88 101 PRO A N 1
ATOM 824 C CA . PRO A 1 101 ? -15.136 5.016 -3.833 1.00 73.88 101 PRO A CA 1
ATOM 825 C C . PRO A 1 101 ? -15.763 3.896 -3.013 1.00 73.88 101 PRO A C 1
ATOM 827 O O . PRO A 1 101 ? -15.319 2.745 -3.044 1.00 73.88 101 PRO A O 1
ATOM 830 N N . GLN A 1 102 ? -16.802 4.239 -2.271 1.00 66.00 102 GLN A N 1
ATOM 831 C CA . GLN A 1 102 ? -17.636 3.278 -1.576 1.00 66.00 102 GLN A CA 1
ATOM 832 C C . GLN A 1 102 ? -18.612 2.629 -2.560 1.00 66.00 102 GLN A C 1
ATOM 834 O O . GLN A 1 102 ? -18.990 3.255 -3.551 1.00 66.00 102 GLN A O 1
ATOM 839 N N . PRO A 1 103 ? -19.095 1.404 -2.285 1.00 62.44 103 PRO A N 1
ATOM 840 C CA . PRO A 1 103 ? -20.048 0.730 -3.167 1.00 62.44 103 PRO A CA 1
ATOM 841 C C . PRO A 1 103 ? -21.292 1.573 -3.484 1.00 62.44 103 PRO A C 1
ATOM 843 O O . PRO A 1 103 ? -21.783 1.525 -4.604 1.00 62.44 103 PRO A O 1
ATOM 846 N N . GLY A 1 104 ? -21.765 2.388 -2.533 1.00 63.75 104 GLY A N 1
ATOM 847 C CA . GLY A 1 104 ? -22.906 3.290 -2.733 1.00 63.75 104 GLY A CA 1
ATOM 848 C C . GLY A 1 104 ? -22.625 4.510 -3.622 1.00 63.75 104 GLY A C 1
ATOM 849 O O . GLY A 1 104 ? -23.566 5.152 -4.072 1.00 63.75 104 GLY A O 1
ATOM 850 N N . GLU A 1 105 ? -21.355 4.826 -3.886 1.00 67.69 105 GLU A N 1
ATOM 851 C CA . GLU A 1 105 ? -20.931 5.898 -4.802 1.00 67.69 105 GLU A CA 1
ATOM 852 C C . GLU A 1 105 ? -20.765 5.386 -6.244 1.00 67.69 105 GLU A C 1
ATOM 854 O O . GLU A 1 105 ? -20.628 6.172 -7.182 1.00 67.69 105 GLU A O 1
ATOM 859 N N . LEU A 1 106 ? -20.785 4.063 -6.442 1.00 69.31 106 LEU A N 1
ATOM 860 C CA . LEU A 1 106 ? -20.718 3.441 -7.758 1.00 69.31 106 LEU A CA 1
ATOM 861 C C . LEU A 1 106 ? -22.124 3.449 -8.375 1.00 69.31 106 LEU A C 1
ATOM 863 O O . LEU A 1 106 ? -23.021 2.765 -7.892 1.00 69.31 106 LEU A O 1
ATOM 867 N N . GLY A 1 107 ? -22.313 4.223 -9.450 1.00 71.00 107 GLY A N 1
ATOM 868 C CA . GLY A 1 107 ? -23.624 4.467 -10.074 1.00 71.00 107 GLY A CA 1
ATOM 869 C C . GLY A 1 107 ? -24.427 3.218 -10.472 1.00 71.00 107 GLY A C 1
ATOM 870 O O . GLY A 1 107 ? -25.650 3.271 -10.491 1.00 71.00 107 GLY A O 1
ATOM 871 N N . GLU A 1 108 ? -23.783 2.078 -10.714 1.00 58.75 108 GLU A N 1
ATOM 872 C CA . GLU A 1 108 ? -24.449 0.779 -10.837 1.00 58.75 108 GLU A CA 1
ATOM 873 C C . GLU A 1 108 ? -23.642 -0.254 -10.049 1.00 58.75 108 GLU A C 1
ATOM 875 O O . GLU A 1 108 ? -22.542 -0.656 -10.445 1.00 58.75 108 GLU A O 1
ATOM 880 N N . VAL A 1 109 ? -24.177 -0.680 -8.904 1.00 55.44 109 VAL A N 1
ATOM 881 C CA . VAL A 1 109 ? -23.586 -1.757 -8.109 1.00 55.44 109 VAL A CA 1
ATOM 882 C C . VAL A 1 109 ? -23.707 -3.043 -8.917 1.00 55.44 109 VAL A C 1
ATOM 884 O O . VAL A 1 109 ? -24.769 -3.663 -8.977 1.00 55.44 109 VAL A O 1
ATOM 887 N N . ARG A 1 110 ? -22.611 -3.466 -9.555 1.00 51.72 110 ARG A N 1
ATOM 888 C CA . ARG A 1 110 ? -22.540 -4.821 -10.106 1.00 51.72 110 ARG A CA 1
ATOM 889 C C . ARG A 1 110 ? -22.781 -5.814 -8.959 1.00 51.72 110 ARG A C 1
ATOM 891 O O . ARG A 1 110 ? -22.099 -5.711 -7.934 1.00 51.72 110 ARG A O 1
ATOM 898 N N . PRO A 1 111 ? -23.706 -6.777 -9.107 1.00 46.88 111 PRO A N 1
ATOM 899 C CA . PRO A 1 111 ? -23.908 -7.815 -8.106 1.00 46.88 111 PRO A CA 1
ATOM 900 C C . PRO A 1 111 ? -22.614 -8.632 -8.013 1.00 46.88 111 PRO A C 1
ATOM 902 O O . PRO A 1 111 ? -22.238 -9.319 -8.959 1.00 46.88 111 PRO A O 1
ATOM 905 N N . GLY A 1 112 ? -21.881 -8.471 -6.911 1.00 53.72 112 GLY A N 1
ATOM 906 C CA . GLY A 1 112 ? -20.548 -9.057 -6.740 1.00 53.72 112 GLY A CA 1
ATOM 907 C C . GLY A 1 112 ? -19.568 -8.216 -5.922 1.00 53.72 112 GLY A C 1
ATOM 908 O O . GLY A 1 112 ? -18.521 -8.736 -5.550 1.00 53.72 112 GLY A O 1
ATOM 909 N N . TYR A 1 113 ? -19.888 -6.955 -5.595 1.00 51.69 113 TYR A N 1
ATOM 910 C CA . TYR A 1 113 ? -19.171 -6.258 -4.523 1.00 51.69 113 TYR A CA 1
ATOM 911 C C . TYR A 1 113 ? -19.543 -6.927 -3.197 1.00 51.69 113 TYR A C 1
ATOM 913 O O . TYR A 1 113 ? -20.670 -6.817 -2.714 1.00 51.69 113 TYR A O 1
ATOM 921 N N . ASP A 1 114 ? -18.622 -7.744 -2.700 1.00 59.53 114 ASP A N 1
ATOM 922 C CA . ASP A 1 114 ? -18.904 -8.766 -1.707 1.00 59.53 114 ASP A CA 1
ATOM 923 C C . ASP A 1 114 ? -19.139 -8.136 -0.328 1.00 59.53 114 ASP A C 1
ATOM 925 O O . ASP A 1 114 ? -18.205 -7.872 0.430 1.00 59.53 114 ASP A O 1
ATOM 929 N N . ASN A 1 115 ? -20.410 -7.891 0.006 1.00 60.47 115 ASN A N 1
ATOM 930 C CA . ASN A 1 115 ? -20.835 -7.477 1.346 1.00 60.47 115 ASN A CA 1
ATOM 931 C C . ASN A 1 115 ? -20.251 -8.388 2.438 1.00 60.47 115 ASN A C 1
ATOM 933 O O . ASN A 1 115 ? -20.064 -7.929 3.562 1.00 60.47 115 ASN A O 1
ATOM 937 N N . ARG A 1 116 ? -19.920 -9.651 2.123 1.00 64.88 116 ARG A N 1
ATOM 938 C CA . ARG A 1 116 ? -19.278 -10.569 3.071 1.00 64.88 116 ARG A CA 1
ATOM 939 C C . ARG A 1 116 ? -17.909 -10.070 3.509 1.00 64.88 116 ARG A C 1
ATOM 941 O O . ARG A 1 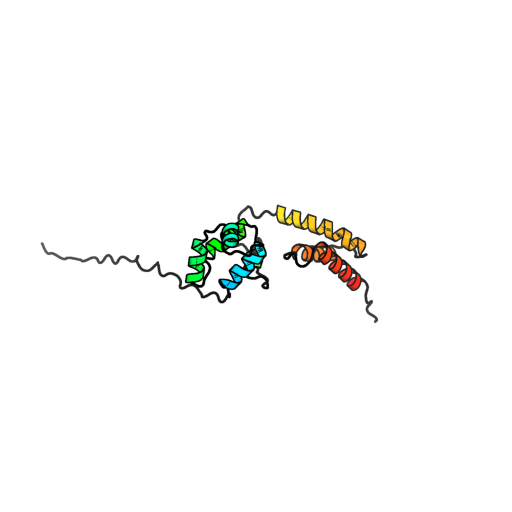116 ? -17.640 -10.080 4.696 1.00 64.88 116 ARG A O 1
ATOM 948 N N . VAL A 1 117 ? -17.102 -9.515 2.604 1.00 69.19 117 VAL A N 1
ATOM 949 C CA . VAL A 1 117 ? -15.779 -8.967 2.953 1.00 69.19 117 VAL A CA 1
ATOM 950 C C . VAL A 1 117 ? -15.906 -7.787 3.915 1.00 69.19 117 VAL A C 1
ATOM 952 O O . VAL A 1 117 ? -15.095 -7.645 4.830 1.00 69.19 117 VAL A O 1
ATOM 955 N N . PHE A 1 118 ? -16.922 -6.939 3.735 1.00 71.69 118 PHE A N 1
ATOM 956 C CA . PHE A 1 118 ? -17.184 -5.840 4.663 1.00 71.69 118 PHE A CA 1
ATOM 957 C C . PHE A 1 118 ? -17.629 -6.365 6.032 1.00 71.69 118 PHE A C 1
ATOM 959 O O . PHE A 1 118 ? -17.058 -5.973 7.045 1.00 71.69 118 PHE A O 1
ATOM 966 N N . VAL A 1 119 ? -18.582 -7.304 6.059 1.00 78.12 119 VAL A N 1
ATOM 967 C CA . VAL A 1 119 ? -19.065 -7.945 7.293 1.00 78.12 119 VAL A CA 1
ATOM 968 C C . VAL A 1 119 ? -17.928 -8.650 8.039 1.00 78.12 119 VAL A C 1
ATOM 970 O O . VAL A 1 119 ? -17.768 -8.435 9.238 1.00 78.12 119 VAL A O 1
ATOM 973 N N . ASP A 1 120 ? -17.095 -9.420 7.343 1.00 80.69 120 ASP A N 1
ATOM 974 C CA . ASP A 1 120 ? -15.972 -10.153 7.930 1.00 80.69 120 ASP A CA 1
ATOM 975 C C . ASP A 1 120 ? -14.934 -9.199 8.530 1.00 80.69 120 ASP A C 1
ATOM 977 O O . ASP A 1 120 ? -14.462 -9.412 9.649 1.00 80.69 120 ASP A O 1
ATOM 981 N N . LYS A 1 121 ? -14.625 -8.092 7.839 1.00 79.88 121 LYS A N 1
ATOM 982 C CA . LYS A 1 121 ? -13.754 -7.039 8.383 1.00 79.88 121 LYS A CA 1
ATOM 983 C C . LYS A 1 121 ? -14.365 -6.364 9.602 1.00 79.88 121 LYS A C 1
ATOM 985 O O . LYS A 1 121 ? -13.643 -6.067 10.551 1.00 79.88 121 LYS A O 1
ATOM 990 N N . THR A 1 122 ? -15.676 -6.132 9.606 1.00 84.00 122 THR A N 1
ATOM 991 C CA . THR A 1 122 ? -16.363 -5.563 10.768 1.00 84.00 122 THR A CA 1
ATOM 992 C C . THR A 1 122 ? -16.283 -6.497 11.970 1.00 84.00 122 THR A C 1
ATOM 994 O O . THR A 1 122 ? -15.944 -6.053 13.067 1.00 84.00 122 THR A O 1
ATOM 997 N N . LEU A 1 123 ? -16.529 -7.792 11.767 1.00 86.62 123 LEU A N 1
ATOM 998 C CA . LEU A 1 123 ? -16.427 -8.803 12.818 1.00 86.62 123 LEU A CA 1
ATOM 999 C C . LEU A 1 123 ? -14.995 -8.916 13.358 1.00 86.62 123 LEU A C 1
ATOM 1001 O O . LEU A 1 123 ? -14.805 -8.939 14.574 1.00 86.62 123 LEU A O 1
ATOM 1005 N N . ALA A 1 124 ? -13.991 -8.915 12.478 1.00 86.00 124 ALA A N 1
ATOM 1006 C CA . ALA A 1 124 ? -12.583 -8.935 12.871 1.00 86.00 124 ALA A CA 1
ATOM 1007 C C . ALA A 1 124 ? -12.185 -7.686 13.678 1.00 86.00 124 ALA A C 1
ATOM 1009 O O . ALA A 1 124 ? -11.542 -7.802 14.723 1.00 86.00 124 ALA A O 1
ATOM 1010 N N . GLY A 1 125 ? -12.616 -6.500 13.237 1.00 85.56 125 GLY A N 1
ATOM 1011 C CA . GLY A 1 125 ? -12.356 -5.243 13.937 1.00 85.56 125 GLY A CA 1
ATOM 1012 C C . GLY A 1 125 ? -12.966 -5.217 15.338 1.00 85.56 125 GLY A C 1
ATOM 1013 O O . GLY A 1 125 ? -12.297 -4.837 16.297 1.00 85.56 125 GLY A O 1
ATOM 1014 N N . LEU A 1 126 ? -14.206 -5.695 15.489 1.00 88.69 126 LEU A N 1
ATOM 1015 C CA . LEU A 1 126 ? -14.863 -5.801 16.796 1.00 88.69 126 LEU A CA 1
ATOM 1016 C C . LEU A 1 126 ? -14.167 -6.806 17.721 1.00 88.69 126 LEU A C 1
ATOM 1018 O O . LEU A 1 126 ? -13.954 -6.505 18.897 1.00 88.69 126 LEU A O 1
ATOM 1022 N N . ALA A 1 127 ? -13.763 -7.965 17.192 1.00 88.88 127 ALA A N 1
ATOM 1023 C CA . ALA A 1 127 ? -13.051 -8.987 17.956 1.00 88.88 127 ALA A CA 1
ATOM 1024 C C . ALA A 1 127 ? -11.718 -8.476 18.535 1.00 88.88 127 ALA A C 1
ATOM 1026 O O . ALA A 1 127 ? -11.325 -8.890 19.626 1.00 88.88 127 ALA A O 1
ATOM 1027 N N . LEU A 1 128 ? -11.043 -7.553 17.840 1.00 87.38 128 LEU A N 1
ATOM 1028 C CA . LEU A 1 128 ? -9.819 -6.898 18.317 1.00 87.38 128 LEU A CA 1
ATOM 1029 C C . LEU A 1 128 ? -10.094 -5.707 19.245 1.00 87.38 128 LEU A C 1
ATOM 1031 O O . LEU A 1 128 ? -9.356 -5.489 20.205 1.00 87.38 128 LEU A O 1
ATOM 1035 N N . ALA A 1 129 ? -11.153 -4.944 18.979 1.00 87.62 129 ALA A N 1
ATOM 1036 C CA . ALA A 1 129 ? -11.482 -3.737 19.727 1.00 87.62 129 ALA A CA 1
ATOM 1037 C C . ALA A 1 129 ? -11.964 -4.023 21.156 1.00 87.62 129 ALA A C 1
ATOM 1039 O O . ALA A 1 129 ? -11.546 -3.348 22.099 1.00 87.62 129 ALA A O 1
ATOM 1040 N N . GLU A 1 130 ? -12.843 -5.012 21.338 1.00 90.25 130 GLU A N 1
ATOM 1041 C CA . GLU A 1 130 ? -13.470 -5.268 22.640 1.00 90.25 130 GLU A CA 1
ATOM 1042 C C . GLU A 1 130 ? -12.473 -5.635 23.755 1.00 90.25 130 GLU A C 1
ATOM 1044 O O . GLU A 1 130 ? -12.606 -5.089 24.856 1.00 90.25 130 GLU A O 1
ATOM 1049 N N . PRO A 1 131 ? -11.464 -6.502 23.529 1.00 91.56 131 PRO A N 1
ATOM 1050 C CA . PRO A 1 131 ? -10.433 -6.770 24.527 1.00 91.56 131 PRO A CA 1
ATOM 1051 C C . PRO A 1 131 ? -9.662 -5.513 24.934 1.00 91.56 131 PRO A C 1
ATOM 1053 O O . PRO A 1 131 ? -9.406 -5.321 26.120 1.00 91.56 131 PRO A O 1
ATOM 1056 N N . ILE A 1 132 ? -9.335 -4.640 23.977 1.00 90.62 132 ILE A N 1
ATOM 1057 C CA . ILE A 1 132 ? -8.569 -3.414 24.232 1.00 90.62 132 ILE A CA 1
ATOM 1058 C C . ILE A 1 132 ? -9.394 -2.433 25.068 1.00 90.62 132 ILE A C 1
ATOM 1060 O O . ILE A 1 132 ? -8.886 -1.889 26.048 1.00 90.62 132 ILE A O 1
ATOM 1064 N N . LEU A 1 133 ? -10.676 -2.243 24.743 1.00 90.50 133 LEU A N 1
ATOM 1065 C CA . LEU A 1 133 ? -11.574 -1.405 25.545 1.00 90.50 133 LEU A CA 1
ATOM 1066 C C . LEU A 1 133 ? -11.670 -1.923 26.987 1.00 90.50 133 LEU A C 1
ATOM 1068 O O . LEU A 1 133 ? -11.477 -1.155 27.928 1.00 90.50 133 LEU A O 1
ATOM 1072 N N . LYS A 1 134 ? -11.869 -3.238 27.162 1.00 90.75 134 LYS A N 1
ATOM 1073 C CA . LYS A 1 134 ? -11.929 -3.877 28.487 1.00 90.75 134 LYS A CA 1
ATOM 1074 C C . LYS A 1 134 ? -10.626 -3.708 29.272 1.00 90.75 134 LYS A C 1
ATOM 1076 O O . LYS A 1 134 ? -10.677 -3.378 30.452 1.00 90.75 134 LYS A O 1
ATOM 1081 N N . GLN A 1 135 ? -9.472 -3.898 28.629 1.00 89.69 135 GLN A N 1
ATOM 1082 C CA . GLN A 1 135 ? -8.156 -3.731 29.260 1.00 89.69 135 GLN A CA 1
ATOM 1083 C C . GLN A 1 135 ? -7.903 -2.298 29.737 1.00 89.69 135 GLN A C 1
ATOM 1085 O O . GLN A 1 135 ? -7.250 -2.104 30.756 1.00 89.69 135 GLN A O 1
ATOM 1090 N N . ASN A 1 136 ? -8.436 -1.304 29.025 1.00 87.44 136 ASN A N 1
ATOM 1091 C CA . ASN A 1 136 ? -8.293 0.108 29.377 1.00 87.44 136 ASN A CA 1
ATOM 1092 C C . ASN A 1 136 ? -9.433 0.628 30.275 1.00 87.44 136 ASN A C 1
ATOM 1094 O O . ASN A 1 136 ? -9.520 1.830 30.504 1.00 87.44 136 ASN A O 1
ATOM 1098 N N . GLY A 1 137 ? -10.321 -0.243 30.773 1.00 86.62 137 GLY A N 1
ATOM 1099 C CA . GLY A 1 137 ? -11.445 0.159 31.628 1.00 86.62 137 GLY A CA 1
ATOM 1100 C C . GLY A 1 137 ? -12.515 0.992 30.913 1.00 86.62 137 GLY A C 1
ATOM 1101 O O . GLY A 1 137 ? -13.340 1.625 31.567 1.00 86.62 137 GLY A O 1
ATOM 1102 N N . VAL A 1 138 ? -12.520 0.997 29.577 1.00 89.94 138 VAL A N 1
ATOM 1103 C CA . VAL A 1 138 ? -13.477 1.754 28.769 1.00 89.94 138 VAL A CA 1
ATOM 1104 C C . VAL A 1 138 ? -14.771 0.946 28.618 1.00 89.94 138 VAL A C 1
ATOM 1106 O O . VAL A 1 138 ? -14.721 -0.204 28.166 1.00 89.94 138 VAL A O 1
ATOM 1109 N N . PRO A 1 139 ? -15.949 1.519 28.936 1.00 88.69 139 PRO A N 1
ATOM 1110 C CA . PRO A 1 139 ? -17.228 0.864 28.700 1.00 88.69 139 PRO A CA 1
ATOM 1111 C C . PRO A 1 139 ? -17.396 0.447 27.236 1.00 88.69 139 PRO A C 1
ATOM 1113 O O . PRO A 1 139 ? -17.225 1.246 26.310 1.00 88.69 139 PRO A O 1
ATOM 1116 N N . VAL A 1 140 ? -17.771 -0.814 27.024 1.00 88.81 140 VAL A N 1
ATOM 1117 C CA . VAL A 1 140 ? -18.026 -1.381 25.696 1.00 88.81 140 VAL A CA 1
ATOM 1118 C C . VAL A 1 140 ? -19.435 -0.978 25.256 1.00 88.81 140 VAL A C 1
ATOM 1120 O O . VAL A 1 140 ? -20.405 -1.696 25.479 1.00 88.81 140 VAL A O 1
ATOM 1123 N N . THR A 1 141 ? -19.546 0.209 24.665 1.00 90.81 141 THR A N 1
ATOM 1124 C CA . THR A 1 141 ? -20.794 0.788 24.152 1.00 90.81 141 THR A CA 1
ATOM 1125 C C . THR A 1 141 ? -20.731 0.887 22.632 1.00 90.81 141 THR A C 1
ATOM 1127 O O . THR A 1 141 ? -19.650 0.846 22.049 1.00 90.81 141 THR A O 1
ATOM 1130 N N . GLU A 1 142 ? -21.872 1.065 21.967 1.00 86.81 142 GLU A N 1
ATOM 1131 C CA . GLU A 1 142 ? -21.901 1.256 20.508 1.00 86.81 142 GLU A CA 1
ATOM 1132 C C . GLU A 1 142 ? -21.037 2.445 20.054 1.00 86.81 142 GLU A C 1
ATOM 1134 O O . GLU A 1 142 ? -20.357 2.368 19.032 1.00 86.81 142 GLU A O 1
ATOM 1139 N N . ALA A 1 143 ? -20.982 3.520 20.848 1.00 85.44 143 ALA A N 1
ATOM 1140 C CA . ALA A 1 143 ? -20.153 4.684 20.551 1.00 85.44 143 ALA A CA 1
ATOM 1141 C C . ALA A 1 143 ? -18.650 4.355 20.585 1.00 85.44 143 ALA A C 1
ATOM 1143 O O . ALA A 1 143 ? -17.919 4.709 19.661 1.00 85.44 143 ALA A O 1
ATOM 1144 N N . THR A 1 144 ? -18.182 3.638 21.612 1.00 86.94 144 THR A N 1
ATOM 1145 C CA . THR A 1 144 ? -16.761 3.274 21.742 1.00 86.94 144 THR A CA 1
ATOM 1146 C C . THR A 1 144 ? -16.361 2.197 20.737 1.00 86.94 144 THR A C 1
ATOM 1148 O O . THR A 1 144 ? -15.287 2.288 20.143 1.00 86.94 144 THR A O 1
ATOM 1151 N N . LYS A 1 145 ? -17.250 1.237 20.448 1.00 88.19 145 LYS A N 1
ATOM 1152 C CA . LYS A 1 145 ? -17.067 0.259 19.364 1.00 88.19 145 LYS A CA 1
ATOM 1153 C C . LYS A 1 145 ? -16.928 0.938 18.007 1.00 88.19 145 LYS A C 1
ATOM 1155 O O . LYS A 1 145 ? -16.041 0.567 17.245 1.00 88.19 145 LYS A O 1
ATOM 1160 N N . ARG A 1 146 ? -17.756 1.945 17.717 1.00 87.62 146 ARG A N 1
ATOM 1161 C CA . ARG A 1 146 ? -17.702 2.680 16.449 1.00 87.62 146 ARG A CA 1
ATOM 1162 C C . ARG A 1 146 ? -16.367 3.391 16.252 1.00 87.62 146 ARG A C 1
ATOM 1164 O O . ARG A 1 146 ? -15.762 3.230 15.204 1.00 87.62 146 ARG A O 1
ATOM 1171 N N . VAL A 1 147 ? -15.868 4.096 17.269 1.00 87.69 147 VAL A N 1
ATOM 1172 C CA . VAL A 1 147 ? -14.566 4.790 17.194 1.00 87.69 147 VAL A CA 1
ATOM 1173 C C . VAL A 1 147 ? -13.412 3.805 16.966 1.00 87.69 147 VAL A C 1
ATOM 1175 O O . VAL A 1 147 ? -12.520 4.056 16.150 1.00 87.69 147 VAL A O 1
ATOM 1178 N N . MET A 1 148 ? -13.438 2.658 17.647 1.00 89.50 148 MET A N 1
ATOM 1179 C CA . MET A 1 148 ? -12.450 1.597 17.436 1.00 89.50 148 MET A CA 1
ATOM 1180 C C . MET A 1 148 ? -12.558 0.991 16.032 1.00 89.50 148 MET A C 1
ATOM 1182 O O . MET A 1 148 ? -11.540 0.755 15.389 1.00 89.50 148 MET A O 1
ATOM 1186 N N . LEU A 1 149 ? -13.776 0.777 15.530 1.00 88.75 149 LEU A N 1
ATOM 1187 C CA . LEU A 1 149 ? -14.008 0.236 14.195 1.00 88.75 149 LEU A CA 1
ATOM 1188 C C . LEU A 1 149 ? -13.559 1.209 13.101 1.00 88.75 149 LEU A C 1
ATOM 1190 O O . LEU A 1 149 ? -12.917 0.789 12.146 1.00 88.75 149 LEU A O 1
ATOM 1194 N N . ASP A 1 150 ? -13.837 2.502 13.258 1.00 84.25 150 ASP A N 1
ATOM 1195 C CA . ASP A 1 150 ? -13.380 3.534 12.329 1.00 84.25 150 ASP A CA 1
ATOM 1196 C C . ASP A 1 150 ? -11.845 3.560 12.288 1.00 84.25 150 ASP A C 1
ATOM 1198 O O . ASP A 1 150 ? -11.255 3.587 11.212 1.00 84.25 150 ASP A O 1
ATOM 1202 N N . THR A 1 151 ? -11.186 3.437 13.445 1.00 85.44 151 THR A N 1
ATOM 1203 C CA . THR A 1 151 ? -9.720 3.319 13.533 1.00 85.44 151 THR A CA 1
ATOM 1204 C C . THR A 1 151 ? -9.216 2.054 12.837 1.00 85.44 151 THR A C 1
ATOM 1206 O O . THR A 1 151 ? -8.259 2.120 12.068 1.00 85.44 151 THR A O 1
ATOM 1209 N N . PHE A 1 152 ? -9.887 0.919 13.052 1.00 84.94 152 PHE A N 1
ATOM 1210 C CA . PHE A 1 152 ? -9.557 -0.356 12.417 1.00 84.94 152 PHE A CA 1
ATOM 1211 C C . PHE A 1 152 ? -9.659 -0.281 10.885 1.00 84.94 152 PHE A C 1
ATOM 1213 O O . PHE A 1 152 ? -8.768 -0.711 10.161 1.00 84.94 152 PHE A O 1
ATOM 1220 N N . MET A 1 153 ? -10.730 0.328 10.377 1.00 78.69 153 MET A N 1
ATOM 1221 C CA . MET A 1 153 ? -10.998 0.454 8.941 1.00 78.69 153 MET A CA 1
ATOM 1222 C C . MET A 1 153 ? -10.127 1.514 8.250 1.00 78.69 153 MET A C 1
ATOM 1224 O O . MET A 1 153 ? -10.027 1.528 7.020 1.00 78.69 153 MET A O 1
ATOM 1228 N N . LEU A 1 154 ? -9.505 2.412 9.019 1.00 75.44 154 LEU A N 1
ATOM 1229 C CA . LEU A 1 154 ? -8.565 3.416 8.519 1.00 75.44 154 LEU A CA 1
ATOM 1230 C C . LEU A 1 154 ? -7.149 2.863 8.295 1.00 75.44 154 LEU A C 1
ATOM 1232 O O . LEU A 1 154 ? -6.322 3.582 7.728 1.00 75.44 154 LEU A O 1
ATOM 1236 N N . GLU A 1 155 ? -6.867 1.610 8.674 1.00 66.94 155 GLU A N 1
ATOM 1237 C CA . GLU A 1 155 ? -5.588 0.949 8.403 1.00 66.94 155 GLU A CA 1
ATOM 1238 C C . GLU A 1 155 ? -5.311 0.903 6.892 1.00 66.94 155 GLU A C 1
ATOM 1240 O O . GLU A 1 155 ? -5.958 0.190 6.122 1.00 66.94 155 GLU A O 1
ATOM 1245 N N . ARG A 1 156 ? -4.349 1.716 6.446 1.00 56.88 156 ARG A N 1
ATOM 1246 C CA . ARG A 1 156 ? -3.912 1.772 5.042 1.00 56.88 156 ARG A CA 1
ATOM 1247 C C . ARG A 1 156 ? -2.398 1.711 4.868 1.00 56.88 156 ARG A C 1
ATOM 1249 O O . ARG A 1 156 ? -1.932 1.619 3.735 1.00 56.88 156 ARG A O 1
ATOM 1256 N N . SER A 1 157 ? -1.619 1.782 5.947 1.00 49.97 157 SER A N 1
ATOM 1257 C CA . SER A 1 157 ? -0.162 1.840 5.863 1.00 49.97 157 SER A CA 1
ATOM 1258 C C . SER A 1 157 ? 0.513 1.050 6.981 1.00 49.97 157 SER A C 1
ATOM 1260 O O . SER A 1 157 ? 0.160 1.169 8.147 1.00 49.97 157 SER A O 1
ATOM 1262 N N . ASN A 1 158 ? 1.569 0.315 6.619 1.00 55.59 158 ASN A N 1
ATOM 1263 C CA . ASN A 1 158 ? 2.467 -0.403 7.537 1.00 55.59 158 ASN A CA 1
ATOM 1264 C C . ASN A 1 158 ? 3.288 0.523 8.466 1.00 55.59 158 ASN A C 1
ATOM 1266 O O . ASN A 1 158 ? 4.272 0.087 9.057 1.00 55.59 158 ASN A O 1
ATOM 1270 N N . VAL A 1 159 ? 2.950 1.814 8.563 1.00 60.78 159 VAL A N 1
ATOM 1271 C CA . VAL A 1 159 ? 3.681 2.775 9.407 1.00 60.78 159 VAL A CA 1
ATOM 1272 C C . VAL A 1 159 ? 3.313 2.589 10.877 1.00 60.78 159 VAL A C 1
ATOM 1274 O O . VAL A 1 159 ? 4.158 2.782 11.748 1.00 60.78 159 VAL A O 1
ATOM 1277 N N . LEU A 1 160 ? 2.070 2.193 11.156 1.00 64.56 160 LEU A N 1
ATOM 1278 C CA . LEU A 1 160 ? 1.594 1.913 12.501 1.00 64.56 160 LEU A CA 1
ATOM 1279 C C . LEU A 1 160 ? 0.809 0.607 12.486 1.00 64.56 160 LEU A C 1
ATOM 1281 O O . LEU A 1 160 ? -0.194 0.493 11.789 1.00 64.56 160 LEU A O 1
ATOM 1285 N N . ASP A 1 161 ? 1.276 -0.359 13.269 1.00 80.56 161 ASP A N 1
ATOM 1286 C CA . ASP A 1 161 ? 0.564 -1.611 13.495 1.00 80.56 161 ASP A CA 1
ATOM 1287 C C . ASP A 1 161 ? -0.824 -1.336 14.101 1.00 80.56 161 ASP A C 1
ATOM 1289 O O . ASP A 1 161 ? -0.969 -0.541 15.038 1.00 80.56 161 ASP A O 1
ATOM 1293 N N . ILE A 1 162 ? -1.855 -1.991 13.566 1.00 83.12 162 ILE A N 1
ATOM 1294 C CA . ILE A 1 162 ? -3.251 -1.708 13.914 1.00 83.12 162 ILE A CA 1
ATOM 1295 C C . ILE A 1 162 ? -3.567 -1.959 15.377 1.00 83.12 162 ILE A C 1
ATOM 1297 O O . ILE A 1 162 ? -4.338 -1.215 15.985 1.00 83.12 162 ILE A O 1
ATOM 1301 N N . LYS A 1 163 ? -2.924 -2.960 15.983 1.00 83.56 163 LYS A N 1
ATOM 1302 C CA . LYS A 1 163 ? -3.074 -3.221 17.410 1.00 83.56 163 LYS A CA 1
ATOM 1303 C C . LYS A 1 163 ? -2.540 -2.040 18.215 1.00 83.56 163 LYS A C 1
ATOM 1305 O O . LYS A 1 163 ? -3.212 -1.579 19.133 1.00 83.56 163 LYS A O 1
ATOM 1310 N N . THR A 1 164 ? -1.397 -1.487 17.814 1.00 84.56 164 THR A N 1
ATOM 1311 C CA . THR A 1 164 ? -0.820 -0.294 18.445 1.00 84.56 164 THR A CA 1
ATOM 1312 C C . THR A 1 164 ? -1.738 0.922 18.279 1.00 84.56 164 THR A C 1
ATOM 1314 O O . THR A 1 164 ? -1.972 1.644 19.247 1.00 84.56 164 THR A O 1
ATOM 1317 N N . ALA A 1 165 ? -2.316 1.136 17.092 1.00 85.94 165 ALA A N 1
ATOM 1318 C CA . ALA A 1 165 ? -3.273 2.220 16.853 1.00 85.94 165 ALA A CA 1
ATOM 1319 C C . ALA A 1 165 ? -4.515 2.105 17.755 1.00 85.94 165 ALA A C 1
ATOM 1321 O O . ALA A 1 165 ? -4.889 3.066 18.431 1.00 85.94 165 ALA A O 1
ATOM 1322 N N . LEU A 1 166 ? -5.115 0.914 17.821 1.00 87.56 166 LEU A N 1
ATOM 1323 C CA . LEU A 1 166 ? -6.277 0.637 18.664 1.00 87.56 166 LEU A CA 1
ATOM 1324 C C . LEU A 1 166 ? -5.959 0.770 20.157 1.00 87.56 166 LEU A C 1
ATOM 1326 O O . LEU A 1 166 ? -6.781 1.289 20.907 1.00 87.56 166 LEU A O 1
ATOM 1330 N N . GLU A 1 167 ? -4.771 0.357 20.602 1.00 88.00 167 GLU A N 1
ATOM 1331 C CA . GLU A 1 167 ? -4.330 0.543 21.988 1.00 88.00 167 GLU A CA 1
ATOM 1332 C C . GLU A 1 167 ? -4.207 2.025 22.362 1.00 88.00 167 GLU A C 1
ATOM 1334 O O . GLU A 1 167 ? -4.630 2.415 23.452 1.00 88.00 167 GLU A O 1
ATOM 1339 N N . GLN A 1 168 ? -3.667 2.869 21.476 1.00 87.56 168 GLN A N 1
ATOM 1340 C CA . GLN A 1 168 ? -3.585 4.312 21.728 1.00 87.56 168 GLN A CA 1
ATOM 1341 C C . GLN A 1 168 ? -4.969 4.961 21.761 1.00 87.56 168 GLN A C 1
ATOM 1343 O O . GLN A 1 168 ? -5.233 5.789 22.632 1.00 87.56 168 GLN A O 1
ATOM 1348 N N . VAL A 1 169 ? -5.878 4.549 20.874 1.00 89.44 169 VAL A N 1
ATOM 1349 C CA . VAL A 1 169 ? -7.272 5.012 20.899 1.00 89.44 169 VAL A CA 1
ATOM 1350 C C . VAL A 1 169 ? -7.985 4.552 22.171 1.00 89.44 169 VAL A C 1
ATOM 1352 O O . VAL A 1 169 ? -8.657 5.357 22.809 1.00 89.44 169 VAL A O 1
ATOM 1355 N N . GLY A 1 170 ? -7.785 3.306 22.606 1.00 88.50 170 GLY A N 1
ATOM 1356 C CA . GLY A 1 170 ? -8.322 2.794 23.868 1.00 88.50 170 GLY A CA 1
ATOM 1357 C C . GLY A 1 170 ? -7.854 3.608 25.078 1.00 88.50 170 GLY A C 1
ATOM 1358 O O . GLY A 1 170 ? -8.674 4.002 25.906 1.00 88.50 170 GLY A O 1
ATOM 1359 N N . LYS A 1 171 ? -6.559 3.939 25.145 1.00 88.25 171 LYS A N 1
ATOM 1360 C CA . LYS A 1 171 ? -5.997 4.817 26.186 1.00 88.25 171 LYS A CA 1
ATOM 1361 C C . LYS A 1 171 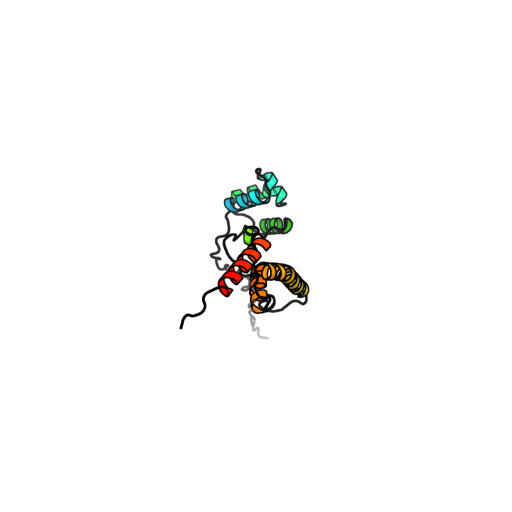? -6.563 6.235 26.113 1.00 88.25 171 LYS A C 1
ATOM 1363 O O . LYS A 1 171 ? -6.913 6.804 27.143 1.00 88.25 171 LYS A O 1
ATOM 1368 N N . ALA A 1 172 ? -6.682 6.801 24.913 1.00 89.38 172 ALA A N 1
ATOM 1369 C CA . ALA A 1 172 ? -7.241 8.136 24.715 1.00 89.38 172 ALA A CA 1
ATOM 1370 C C . ALA A 1 172 ? -8.717 8.208 25.135 1.00 89.38 172 ALA A C 1
ATOM 1372 O O . ALA A 1 172 ? -9.110 9.154 25.812 1.00 89.38 172 ALA A O 1
ATOM 1373 N N . LEU A 1 173 ? -9.516 7.189 24.797 1.00 88.94 173 LEU A N 1
ATOM 1374 C CA . LEU A 1 173 ? -10.905 7.059 25.243 1.00 88.94 173 LEU A CA 1
ATOM 1375 C C . LEU A 1 173 ? -10.989 6.936 26.765 1.00 88.94 173 LEU A C 1
ATOM 1377 O O . LEU A 1 173 ? -11.812 7.611 27.375 1.00 88.94 173 LEU A O 1
ATOM 1381 N N . ALA A 1 174 ? -10.112 6.141 27.385 1.00 88.50 174 ALA A N 1
ATOM 1382 C CA . ALA A 1 174 ? -10.049 6.041 28.839 1.00 88.50 174 ALA A CA 1
ATOM 1383 C C . ALA A 1 174 ? -9.781 7.410 29.476 1.00 88.50 174 ALA A C 1
ATOM 1385 O O . ALA A 1 174 ? -10.529 7.821 30.357 1.00 88.50 174 ALA A O 1
ATOM 1386 N N . VAL A 1 175 ? -8.786 8.159 28.990 1.00 88.00 175 VAL A N 1
ATOM 1387 C CA . VAL A 1 175 ? -8.472 9.508 29.492 1.00 88.00 175 VAL A CA 1
ATOM 1388 C C . VAL A 1 175 ? -9.638 10.479 29.281 1.00 88.00 175 VAL A C 1
ATOM 1390 O O . VAL A 1 175 ? -10.021 11.168 30.222 1.00 88.00 175 VAL A O 1
ATOM 1393 N N . ALA A 1 176 ? -10.242 10.502 28.090 1.00 86.06 176 ALA A N 1
ATOM 1394 C CA . ALA A 1 176 ? -11.363 11.389 27.767 1.00 86.06 176 ALA A CA 1
ATOM 1395 C C . ALA A 1 176 ? -12.618 11.103 28.608 1.00 86.06 176 ALA A C 1
ATOM 1397 O O . ALA A 1 176 ? -13.398 12.007 28.886 1.00 86.06 176 ALA A O 1
ATOM 1398 N N . MET A 1 177 ? -12.811 9.851 29.026 1.00 78.50 177 MET A N 1
ATOM 1399 C CA . MET A 1 177 ? -13.904 9.453 29.915 1.00 78.50 177 MET A CA 1
ATOM 1400 C C . MET A 1 177 ? -13.552 9.611 31.403 1.00 78.50 177 MET A C 1
ATOM 1402 O O . MET A 1 177 ? -14.451 9.567 32.240 1.00 78.50 177 MET A O 1
ATOM 1406 N N . SER A 1 178 ? -12.270 9.808 31.734 1.00 72.56 178 SER A N 1
ATOM 1407 C CA . SER A 1 178 ? -11.763 9.923 33.109 1.00 72.56 178 SER A CA 1
ATOM 1408 C C . SER A 1 178 ? -11.564 11.365 33.594 1.00 72.56 178 SER A C 1
ATOM 1410 O O . SER A 1 178 ? -11.195 11.548 34.752 1.00 72.56 178 SER A O 1
ATOM 1412 N N . GLY A 1 179 ? -11.812 12.406 32.789 1.00 57.69 179 GLY A N 1
ATOM 1413 C CA . GLY A 1 179 ? -11.825 13.771 33.330 1.00 57.69 179 GLY A CA 1
ATOM 1414 C C . GLY A 1 179 ? -12.333 14.873 32.394 1.00 57.69 179 GLY A C 1
ATOM 1415 O O . GLY A 1 179 ? -12.375 14.663 31.184 1.00 57.69 179 GLY A O 1
ATOM 1416 N N . PRO A 1 180 ? -12.652 16.074 32.927 1.00 48.81 180 PRO A N 1
ATOM 1417 C CA . PRO A 1 180 ? -13.048 16.407 34.300 1.00 48.81 180 PRO A CA 1
ATOM 1418 C C . PRO A 1 180 ? -14.581 16.476 34.457 1.00 48.81 180 PRO A C 1
ATOM 1420 O O . PRO A 1 180 ? -15.308 16.829 33.526 1.00 48.81 180 PRO A O 1
ATOM 1423 N N . GLN A 1 181 ? -15.068 16.192 35.672 1.00 47.47 181 GLN A N 1
ATOM 1424 C CA . GLN A 1 181 ? -16.366 16.690 36.126 1.00 47.47 181 GLN A CA 1
ATOM 1425 C C . GLN A 1 181 ? -16.412 18.202 35.881 1.00 47.47 181 GLN A C 1
ATOM 1427 O O . GLN A 1 181 ? -15.486 18.918 36.255 1.00 47.47 181 GLN A O 1
ATOM 1432 N N . GLN A 1 182 ? -17.478 18.667 35.234 1.00 41.47 182 GLN A N 1
ATOM 1433 C CA . GLN A 1 182 ? -17.839 20.079 35.210 1.00 41.47 182 GLN A CA 1
ATOM 1434 C C . GLN A 1 182 ? -17.947 20.553 36.667 1.00 41.47 182 GLN A C 1
ATOM 1436 O O . GLN A 1 182 ? -18.851 20.117 37.382 1.00 41.47 182 GLN A O 1
ATOM 1441 N N . GLU A 1 183 ? -17.001 21.376 37.122 1.00 34.75 183 GLU A N 1
ATOM 1442 C CA . GLU A 1 183 ? -17.206 22.165 38.337 1.00 34.75 183 GLU A CA 1
ATOM 1443 C C . GLU A 1 183 ? -18.282 23.231 38.046 1.00 34.75 183 GLU A C 1
ATOM 1445 O O . GLU A 1 183 ? -18.276 23.801 36.948 1.00 34.75 183 GLU A O 1
ATOM 1450 N N . PRO A 1 184 ? -19.239 23.429 38.972 1.00 45.50 184 PRO A N 1
ATOM 1451 C CA . PRO A 1 184 ? -20.376 24.338 38.818 1.00 45.50 184 PRO A CA 1
ATOM 1452 C C . PRO A 1 184 ? -19.995 25.824 38.822 1.00 45.50 184 PRO A C 1
ATOM 1454 O O . PRO A 1 184 ? -19.002 26.195 39.487 1.00 45.50 184 PRO A O 1
#

Sequence (184 aa):
MSNDNINTKIESFDVIRNKSHTGMKSKVELPDLEECMYRLRLLSGEHKISHVMRWLGVSATTYANWKRRGNVNYSTLVEGLLRNGISLDWFFAPNQRLHYPQPGELGEVRPGYDNRVFVDKTLAGLALAEPILKQNGVPVTEATKRVMLDTFMLERSNVLDIKTALEQVGKALAVAMSGPQQEP

Foldseek 3Di:
DDDDDDPPPPPPPPDPDPPDPPDPPPPQDWDWPVLLQVVLCVLQVDDDPCSSCVQLVHHPVQNVVCVVVRGHDVVSNVSSCVVVVHDPCCSGPVPDDDDDDDCVNPPDNDPPPDVVVVVVLLVVQLVLLPVLLVVLVHDPDPVSSVVSSVLSVPPDDPPDDSSRSSNVSSNVRSVVVVDDDPDD

Mean predicted aligned error: 15.87 Å

Solvent-accessible surface area (backbone atoms only — not comparable to full-atom values): 11608 Å² total; per-residue (Å²): 143,81,92,78,87,79,82,78,80,80,77,78,87,80,80,87,81,80,73,75,76,79,69,78,79,70,85,71,80,67,70,49,44,65,55,47,53,52,54,44,25,69,74,65,73,35,89,48,66,64,53,35,29,50,73,41,70,44,59,64,69,55,52,57,53,24,64,77,68,65,40,69,63,60,69,63,50,51,54,23,34,55,75,69,72,46,58,62,57,55,73,62,37,68,91,53,89,74,87,74,85,50,71,90,71,43,94,70,71,63,93,72,74,57,62,61,61,55,51,51,50,50,53,53,34,48,68,59,38,53,59,42,26,56,74,44,73,31,74,92,40,74,70,52,50,46,56,42,37,54,56,55,72,61,69,82,56,94,86,57,57,65,68,60,53,49,47,53,49,26,49,49,51,28,52,64,73,69,55,77,82,83,78,132

Organism: NCBI:txid624146

pLDDT: mean 76.85, std 18.83, range [34.75, 96.0]

InterPro domains:
  IPR010982 Lambda repressor-like, DNA-binding domain superfamily [G3DSA:1.10.260.40] (16-95)

Secondary structure (DSSP, 8-state):
--------------SSS---------------HHHHHHHHHHHHT--SHHHHHHHHT--HHHHHHHHHHTS--HHHHHHHHHHTT--HHHHH-TTS------GGGSSS--TTS-HHHHHHHHHHHHHHHHHHHHHTT----HHHHHHHHHHHHT---TTS-HHHHHHHHHHHHHHHHH------

Nearest PDB structures (foldseek):
  2fjr-assembly1_A  TM=6.089E-01  e=2.754E-01  Eganvirus ev186
  1wh6-assembly1_A  TM=3.627E-01  e=7.792E+00  Homo sapiens

Radius of gyration: 28.27 Å; Cα contacts (8 Å, |Δi|>4): 105; chains: 1; bounding box: 58×35×113 Å